Protein AF-A0A0U3AFG8-F1 (afdb_monomer_lite)

Secondary structure (DSSP, 8-state):
------------------------PPPEEEEE--EEEEETTEE-TT-EEEEESSSSEEEEE-TTSSSEEEEETTTTEEEEE-GGG-EE-TTSSEEEE-TT---EEEEE-EE-STT-EEEEETTEEEEEEEPPPPPEEE-HHHHHHH-HHHHHHHHH----HHHHHHHHH--S-EEEEEEE-TT-HHHHHHHHHHHHHHHHHT-TTEEEEEEE---

Sequence (215 aa):
MKIKLSALMFCIAFIASASANTYQLPAISWNDSTRDVYINNELDRSAQVMTADGPSRLALISPKLERALILDVSEHTVNAVSKDAFHIAADHNSASSDAGVAMVTVGKFTRVDGPVYFFALDGKPILIRAHPGITGEMTADKLWETVPVWRSVMEGYQPDASAVAAIKSNTAETKVTLLYGTWCPDSKNYVPRLIKALKLAGNDKIQLKLVGIDN

pLDDT: mean 89.89, std 15.8, range [38.5, 98.56]

Radius of gyration: 27.35 Å; chains: 1; bounding box: 119×25×56 Å

Structure (mmCIF, N/CA/C/O backbone):
data_AF-A0A0U3AFG8-F1
#
_entry.id   AF-A0A0U3AFG8-F1
#
loop_
_atom_site.group_PDB
_atom_site.id
_atom_site.type_symbol
_atom_site.label_atom_id
_atom_site.label_alt_id
_atom_site.label_co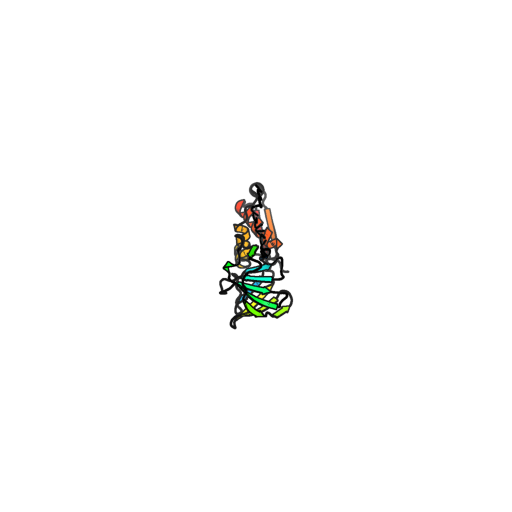mp_id
_atom_site.label_asym_id
_atom_site.label_entity_id
_atom_site.label_seq_id
_atom_site.pdbx_PDB_ins_code
_atom_site.Cartn_x
_atom_site.Cartn_y
_atom_site.Cartn_z
_atom_site.occupancy
_atom_site.B_iso_or_equiv
_atom_site.auth_seq_id
_atom_site.auth_comp_id
_atom_site.auth_asym_id
_atom_site.auth_atom_id
_atom_site.pdbx_PDB_model_num
ATOM 1 N N . MET A 1 1 ? 97.618 5.254 8.725 1.00 42.16 1 MET A N 1
ATOM 2 C CA . MET A 1 1 ? 97.093 6.631 8.875 1.00 42.16 1 MET A CA 1
ATOM 3 C C . MET A 1 1 ? 96.058 6.884 7.785 1.00 42.16 1 MET A C 1
ATOM 5 O O . MET A 1 1 ? 96.338 6.544 6.645 1.00 42.16 1 MET A O 1
ATOM 9 N N . LYS A 1 2 ? 94.930 7.508 8.162 1.00 38.50 2 LYS A N 1
ATOM 10 C CA . LYS A 1 2 ? 93.737 7.914 7.379 1.00 38.50 2 LYS A CA 1
ATOM 11 C C . LYS A 1 2 ? 92.556 6.927 7.350 1.00 38.50 2 LYS A C 1
ATOM 13 O O . LYS A 1 2 ? 92.425 6.073 6.486 1.00 38.50 2 LYS A O 1
ATOM 18 N N . ILE A 1 3 ? 91.687 7.155 8.334 1.00 39.66 3 ILE A N 1
ATOM 19 C CA . ILE A 1 3 ? 90.278 6.763 8.454 1.00 39.66 3 ILE A CA 1
ATOM 20 C C . ILE A 1 3 ? 89.462 7.465 7.356 1.00 39.66 3 ILE A C 1
ATOM 22 O O . ILE A 1 3 ? 89.655 8.665 7.154 1.00 39.66 3 ILE A O 1
ATOM 26 N N . LYS A 1 4 ? 88.499 6.772 6.731 1.00 41.75 4 LYS A N 1
ATOM 27 C CA . LYS A 1 4 ? 87.275 7.406 6.213 1.00 41.75 4 LYS A CA 1
ATOM 28 C C . LYS A 1 4 ? 86.051 6.528 6.476 1.00 41.75 4 LYS A C 1
ATOM 30 O O . LYS A 1 4 ? 85.882 5.461 5.901 1.00 41.75 4 LYS A O 1
ATOM 35 N N . LEU A 1 5 ? 85.235 7.043 7.388 1.00 45.56 5 LEU A N 1
ATOM 36 C CA . LEU A 1 5 ? 83.865 6.679 7.715 1.00 45.56 5 LEU A CA 1
ATOM 37 C C . LEU A 1 5 ? 82.957 7.173 6.573 1.00 45.56 5 LEU A C 1
ATOM 39 O O . LEU A 1 5 ? 83.107 8.319 6.145 1.00 45.56 5 LEU A O 1
ATOM 43 N N . SER A 1 6 ? 82.032 6.364 6.055 1.00 44.22 6 SER A N 1
ATOM 44 C CA . SER A 1 6 ? 81.018 6.840 5.097 1.00 44.22 6 SER A CA 1
ATOM 45 C C . SER A 1 6 ? 79.721 6.045 5.237 1.00 44.22 6 SER A C 1
ATOM 47 O O . SER A 1 6 ? 79.579 4.950 4.710 1.00 44.22 6 SER A O 1
ATOM 49 N N . ALA A 1 7 ? 78.843 6.639 6.045 1.00 41.09 7 ALA A N 1
ATOM 50 C CA . ALA A 1 7 ? 77.390 6.543 6.143 1.00 41.09 7 ALA A CA 1
ATOM 51 C C . ALA A 1 7 ? 76.650 5.447 5.350 1.00 41.09 7 ALA A C 1
ATOM 53 O O . ALA A 1 7 ? 76.527 5.489 4.128 1.00 41.09 7 ALA A O 1
ATOM 54 N N . LEU A 1 8 ? 76.026 4.550 6.115 1.00 40.59 8 LEU A N 1
ATOM 55 C CA . LEU A 1 8 ? 74.934 3.676 5.702 1.00 40.59 8 LEU A CA 1
ATOM 56 C C . LEU A 1 8 ? 73.664 4.527 5.501 1.00 40.59 8 LEU A C 1
ATOM 58 O O . LEU A 1 8 ? 73.123 5.078 6.459 1.00 40.59 8 LEU A O 1
ATOM 62 N N . MET A 1 9 ? 73.205 4.664 4.258 1.00 38.84 9 MET A N 1
ATOM 63 C CA . MET A 1 9 ? 71.988 5.399 3.906 1.00 38.84 9 MET A CA 1
ATOM 64 C C . MET A 1 9 ? 70.786 4.449 4.011 1.00 38.84 9 MET A C 1
ATOM 66 O O . MET A 1 9 ? 70.568 3.605 3.147 1.00 38.84 9 MET A O 1
ATOM 70 N N . PHE A 1 10 ? 70.032 4.546 5.107 1.00 41.25 10 PHE A N 1
ATOM 71 C CA . PHE A 1 10 ? 68.793 3.794 5.314 1.00 41.25 10 PHE A CA 1
ATOM 72 C C . PHE A 1 10 ? 67.656 4.508 4.562 1.00 41.25 10 PHE A C 1
ATOM 74 O O . PHE A 1 10 ? 67.147 5.533 5.013 1.00 41.25 10 PHE A O 1
ATOM 81 N N . CYS A 1 11 ? 67.271 4.001 3.390 1.00 39.25 11 CYS A N 1
ATOM 82 C CA . CYS A 1 11 ? 66.060 4.447 2.701 1.00 39.25 11 CYS A CA 1
ATOM 83 C C . CYS A 1 11 ? 64.831 3.896 3.434 1.00 39.25 11 CYS A C 1
ATOM 85 O O . CYS A 1 11 ? 64.453 2.742 3.254 1.00 39.25 11 CYS A O 1
ATOM 87 N N . ILE A 1 12 ? 64.199 4.727 4.264 1.00 49.12 12 ILE A N 1
ATOM 88 C CA . ILE A 1 12 ? 62.865 4.452 4.805 1.00 49.12 12 ILE A CA 1
ATOM 89 C C . ILE A 1 12 ? 61.858 4.737 3.686 1.00 49.12 12 ILE A C 1
ATOM 91 O O . ILE A 1 12 ? 61.592 5.892 3.355 1.00 49.12 12 ILE A O 1
ATOM 95 N N . ALA A 1 13 ? 61.317 3.682 3.080 1.00 47.62 13 ALA A N 1
ATOM 96 C CA . ALA A 1 13 ? 60.179 3.787 2.179 1.00 47.62 13 ALA A CA 1
ATOM 97 C C . ALA A 1 13 ? 58.923 4.114 3.003 1.00 47.62 13 ALA A C 1
ATOM 99 O O . ALA A 1 13 ? 58.379 3.256 3.696 1.00 47.62 13 ALA A O 1
ATOM 100 N N . PHE A 1 14 ? 58.467 5.365 2.942 1.00 44.19 14 PHE A N 1
ATOM 101 C CA . PHE A 1 14 ? 57.139 5.751 3.414 1.00 44.19 14 PHE A CA 1
ATOM 102 C C . PHE A 1 14 ? 56.098 5.155 2.456 1.00 44.19 14 PHE A C 1
ATOM 104 O O . PHE A 1 14 ? 55.843 5.698 1.383 1.00 44.19 14 PHE A O 1
ATOM 111 N N . ILE A 1 15 ? 55.503 4.020 2.826 1.00 56.00 15 ILE A N 1
ATOM 112 C CA . ILE A 1 15 ? 54.291 3.527 2.169 1.00 56.00 15 ILE A C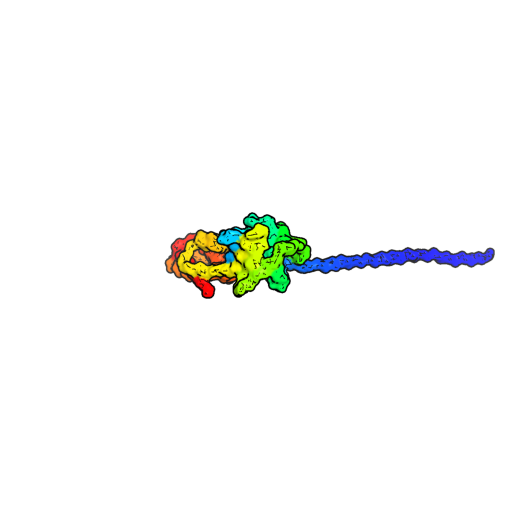A 1
ATOM 113 C C . ILE A 1 15 ? 53.148 4.408 2.672 1.00 56.00 15 ILE A C 1
ATOM 115 O O . ILE A 1 15 ? 52.629 4.208 3.768 1.00 56.00 15 ILE A O 1
ATOM 119 N N . ALA A 1 16 ? 52.778 5.420 1.889 1.00 48.28 16 ALA A N 1
ATOM 120 C CA . ALA A 1 16 ? 51.525 6.129 2.090 1.00 48.28 16 ALA A CA 1
ATOM 121 C C . ALA A 1 16 ? 50.383 5.160 1.751 1.00 48.28 16 ALA A C 1
ATOM 123 O O . ALA A 1 16 ? 50.044 4.959 0.586 1.00 48.28 16 ALA A O 1
ATOM 124 N N . SER A 1 17 ? 49.809 4.517 2.765 1.00 52.31 17 SER A N 1
ATOM 125 C CA . SER A 1 17 ? 48.542 3.807 2.635 1.00 52.31 17 SER A CA 1
ATOM 126 C C . SER A 1 17 ? 47.449 4.842 2.377 1.00 52.31 17 SER A C 1
ATOM 128 O O . SER A 1 17 ? 46.904 5.433 3.307 1.00 52.31 17 SER A O 1
ATOM 130 N N . ALA A 1 18 ? 47.169 5.110 1.101 1.00 52.31 18 ALA A N 1
ATOM 131 C CA . ALA A 1 18 ? 45.977 5.832 0.700 1.00 52.31 18 ALA A CA 1
ATOM 132 C C . ALA A 1 18 ? 44.774 4.950 1.046 1.00 52.31 18 ALA A C 1
ATOM 134 O O . ALA A 1 18 ? 44.473 3.986 0.343 1.00 52.31 18 ALA A O 1
ATOM 135 N N . SER A 1 19 ? 44.109 5.250 2.159 1.00 57.59 19 SER A N 1
ATOM 136 C CA . SER A 1 19 ? 42.789 4.707 2.448 1.00 57.59 19 SER A CA 1
ATOM 137 C C . SER A 1 19 ? 41.860 5.199 1.344 1.00 57.59 19 SER A C 1
ATOM 139 O O . SER A 1 19 ? 41.444 6.358 1.343 1.00 57.59 19 SER A O 1
ATOM 141 N N . ALA A 1 20 ? 41.579 4.349 0.359 1.00 49.50 20 ALA A N 1
ATOM 142 C CA . ALA A 1 20 ? 40.491 4.591 -0.567 1.00 49.50 20 ALA A CA 1
ATOM 143 C C . ALA A 1 20 ? 39.202 4.544 0.257 1.00 49.50 20 ALA A C 1
ATOM 145 O O . ALA A 1 20 ? 38.660 3.474 0.519 1.00 49.50 20 ALA A O 1
ATOM 146 N N . ASN A 1 21 ? 38.739 5.706 0.719 1.00 49.88 21 ASN A N 1
ATOM 147 C CA . ASN A 1 21 ? 37.369 5.853 1.176 1.00 49.88 21 ASN A CA 1
ATOM 148 C C . ASN A 1 21 ? 36.498 5.588 -0.049 1.00 49.88 21 ASN A C 1
ATOM 150 O O . ASN A 1 21 ? 36.305 6.465 -0.892 1.00 49.88 21 ASN A O 1
ATOM 154 N N . THR A 1 22 ? 36.027 4.353 -0.190 1.00 54.31 22 THR A N 1
ATOM 155 C CA . THR A 1 22 ? 34.948 4.034 -1.112 1.00 54.31 22 THR A CA 1
ATOM 156 C C . THR A 1 22 ? 33.765 4.888 -0.692 1.00 54.31 22 THR A C 1
ATOM 158 O O . THR A 1 22 ? 33.164 4.645 0.352 1.00 54.31 22 THR A O 1
ATOM 161 N N . TYR A 1 23 ? 33.474 5.929 -1.471 1.00 55.88 23 TYR A N 1
ATOM 162 C CA . TYR A 1 23 ? 32.226 6.671 -1.367 1.00 55.88 23 TYR A CA 1
ATOM 163 C C . TYR A 1 23 ? 31.094 5.686 -1.655 1.00 55.88 23 TYR A C 1
ATOM 165 O O . TYR A 1 23 ? 30.774 5.398 -2.807 1.00 55.88 23 TYR A O 1
ATOM 173 N N . GLN A 1 24 ? 30.543 5.103 -0.596 1.00 62.06 24 GLN A N 1
ATOM 174 C CA . GLN A 1 24 ? 29.391 4.231 -0.692 1.00 62.06 24 GLN A CA 1
ATOM 175 C C . GLN A 1 24 ? 28.184 5.135 -0.906 1.00 62.06 24 GLN A C 1
ATOM 177 O O . GLN A 1 24 ? 27.877 5.986 -0.069 1.00 62.06 24 GLN A O 1
ATOM 182 N N . LEU A 1 25 ? 27.558 5.017 -2.077 1.00 70.94 25 LEU A N 1
ATOM 183 C CA . LEU A 1 25 ? 26.342 5.766 -2.364 1.00 70.94 25 LEU A CA 1
ATOM 184 C C . LEU A 1 25 ? 25.293 5.424 -1.296 1.00 70.94 25 LEU A C 1
ATOM 186 O O . LEU A 1 25 ? 25.170 4.250 -0.933 1.00 70.94 25 LEU A O 1
ATOM 190 N N . PRO A 1 26 ? 24.562 6.424 -0.778 1.00 81.06 26 PRO A N 1
ATOM 191 C CA . PRO A 1 26 ? 23.567 6.186 0.255 1.00 81.06 26 PRO A CA 1
ATOM 192 C C . PRO A 1 26 ? 22.500 5.222 -0.267 1.00 81.06 26 PRO A C 1
ATOM 194 O O . PRO A 1 26 ? 22.131 5.287 -1.438 1.00 81.06 26 PRO A O 1
ATOM 197 N N . ALA A 1 27 ? 22.012 4.330 0.594 1.00 91.69 27 ALA A N 1
ATOM 198 C CA . ALA A 1 27 ? 20.908 3.440 0.253 1.00 91.69 27 ALA A CA 1
ATOM 199 C C . ALA A 1 27 ? 19.681 4.243 -0.209 1.00 91.69 27 ALA A C 1
ATOM 201 O O . ALA A 1 27 ? 19.435 5.357 0.259 1.00 91.69 27 ALA A O 1
ATOM 202 N N . ILE A 1 28 ? 18.904 3.664 -1.119 1.00 95.12 28 ILE A N 1
ATOM 203 C CA . ILE A 1 28 ? 17.629 4.231 -1.548 1.00 95.12 28 ILE A CA 1
ATOM 204 C C . ILE A 1 28 ? 16.573 3.809 -0.533 1.00 95.12 28 ILE A C 1
ATOM 206 O O . ILE A 1 28 ? 16.354 2.615 -0.326 1.00 95.12 28 ILE A O 1
ATOM 210 N N . SER A 1 29 ? 15.919 4.796 0.074 1.00 96.88 29 SER A N 1
ATOM 211 C CA . SER A 1 29 ? 14.718 4.600 0.882 1.00 96.88 29 SER A CA 1
ATOM 212 C C . SER A 1 29 ? 13.492 4.545 -0.016 1.00 96.88 29 SER A C 1
ATOM 214 O O . SER A 1 29 ? 13.313 5.399 -0.888 1.00 96.88 29 SER A O 1
ATOM 216 N N . TRP A 1 30 ? 12.645 3.552 0.223 1.00 97.38 30 TRP A N 1
ATOM 217 C CA . TRP A 1 30 ? 11.402 3.318 -0.493 1.00 97.38 30 TRP A CA 1
ATOM 218 C C . TRP A 1 30 ? 10.231 3.395 0.476 1.00 97.38 30 TRP A C 1
ATOM 220 O O . TRP A 1 30 ? 10.272 2.811 1.557 1.00 97.38 30 TRP A O 1
ATOM 230 N N . ASN A 1 31 ? 9.166 4.065 0.058 1.00 96.06 31 ASN A N 1
ATOM 231 C CA . ASN A 1 31 ? 7.930 4.196 0.814 1.00 96.06 31 ASN A CA 1
ATOM 232 C C . ASN A 1 31 ? 6.779 3.598 0.016 1.00 96.06 31 ASN A C 1
ATOM 234 O O . ASN A 1 31 ? 6.626 3.881 -1.175 1.00 96.06 31 ASN A O 1
ATOM 238 N N . ASP A 1 32 ? 5.966 2.770 0.664 1.00 95.06 32 ASP A N 1
ATOM 239 C CA . ASP A 1 32 ? 4.799 2.172 0.032 1.00 95.06 32 ASP A CA 1
ATOM 240 C C . ASP A 1 32 ? 3.847 3.262 -0.484 1.00 95.06 32 ASP A C 1
ATOM 242 O O . ASP A 1 32 ? 3.519 4.235 0.206 1.00 95.06 32 ASP A O 1
ATOM 246 N N . SER A 1 33 ? 3.393 3.080 -1.717 1.00 94.00 33 SER A N 1
ATOM 247 C CA . SER A 1 33 ? 2.477 3.972 -2.404 1.00 94.00 33 SER A CA 1
ATOM 248 C C . SER A 1 33 ? 1.268 3.164 -2.839 1.00 94.00 33 SER A C 1
ATOM 250 O O . SER A 1 33 ? 1.372 2.321 -3.730 1.00 94.00 33 SER A O 1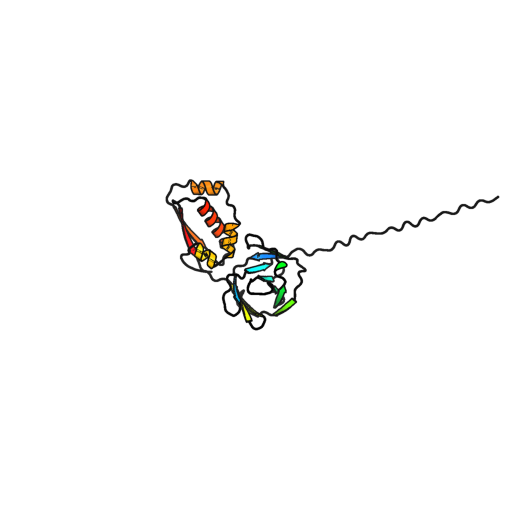
ATOM 252 N N . THR A 1 34 ? 0.102 3.431 -2.243 1.00 93.38 34 THR A N 1
ATOM 253 C CA . THR A 1 34 ? -1.125 2.719 -2.609 1.00 93.38 34 THR A CA 1
ATOM 254 C C . THR A 1 34 ? -1.448 2.965 -4.087 1.00 93.38 34 THR A C 1
ATOM 256 O O . THR A 1 34 ? -1.753 4.088 -4.520 1.00 93.38 34 THR A O 1
ATOM 259 N N . ARG A 1 35 ? -1.346 1.900 -4.882 1.00 95.19 35 ARG A N 1
ATOM 260 C CA . ARG A 1 35 ? -1.554 1.885 -6.330 1.00 95.19 35 ARG A CA 1
ATOM 261 C C . ARG A 1 35 ? -2.272 0.603 -6.714 1.00 95.19 35 ARG A C 1
ATOM 263 O O . ARG A 1 35 ? -2.014 -0.448 -6.137 1.00 95.19 35 ARG A O 1
ATOM 270 N N . ASP A 1 36 ? -3.121 0.695 -7.726 1.00 95.94 36 ASP A N 1
ATOM 271 C CA . ASP A 1 36 ? -3.633 -0.500 -8.383 1.00 95.94 36 ASP A CA 1
ATOM 272 C C . ASP A 1 36 ? -2.665 -0.895 -9.499 1.00 95.94 36 ASP A C 1
ATOM 274 O O . ASP A 1 36 ? -2.275 -0.064 -10.329 1.00 95.94 36 ASP A O 1
ATOM 278 N N . VAL A 1 37 ? -2.301 -2.174 -9.518 1.00 97.94 37 VAL A N 1
ATOM 279 C CA . VAL A 1 37 ? -1.431 -2.766 -10.532 1.00 97.94 37 VAL A CA 1
ATOM 280 C C . VAL A 1 37 ? -2.220 -3.818 -11.285 1.00 97.94 37 VAL A C 1
ATOM 282 O O . VAL A 1 37 ? -2.753 -4.746 -10.683 1.00 97.94 37 VAL A O 1
ATOM 285 N N . TYR A 1 38 ? -2.265 -3.694 -12.604 1.00 98.12 38 TYR A N 1
ATOM 286 C CA . TYR A 1 38 ? -2.833 -4.702 -13.483 1.00 98.12 38 TYR A CA 1
ATOM 287 C C . TYR A 1 38 ? -1.699 -5.360 -14.257 1.00 98.12 38 TYR A C 1
ATOM 289 O O . TYR A 1 38 ? -0.907 -4.670 -14.899 1.00 98.12 38 TYR A O 1
ATOM 297 N N . ILE A 1 39 ? -1.631 -6.687 -14.207 1.00 98.12 39 ILE A N 1
ATOM 298 C CA . ILE A 1 39 ? -0.695 -7.496 -14.989 1.00 98.12 39 ILE A CA 1
ATOM 299 C C . ILE A 1 39 ? -1.539 -8.345 -15.927 1.00 98.12 39 ILE A C 1
ATOM 301 O O . ILE A 1 39 ? -2.386 -9.111 -15.477 1.00 98.12 39 ILE A O 1
ATOM 305 N N . ASN A 1 40 ? -1.324 -8.192 -17.232 1.00 97.25 40 ASN A N 1
ATOM 306 C CA . ASN A 1 40 ? -2.133 -8.836 -18.261 1.00 97.25 40 ASN A CA 1
ATOM 307 C C . ASN A 1 40 ? -3.643 -8.565 -18.093 1.00 9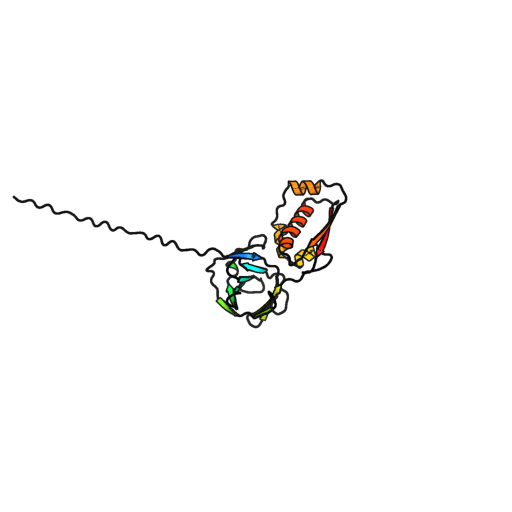7.25 40 ASN A C 1
ATOM 309 O O . ASN A 1 40 ? -4.462 -9.472 -18.194 1.00 97.25 40 ASN A O 1
ATOM 313 N N . ASN A 1 41 ? -3.994 -7.304 -17.814 1.00 96.31 41 ASN A N 1
ATOM 314 C CA . ASN A 1 41 ? -5.364 -6.821 -17.578 1.00 96.31 41 ASN A CA 1
ATOM 315 C C . ASN A 1 41 ? -6.064 -7.375 -16.322 1.00 96.31 41 ASN A C 1
ATOM 317 O O . ASN A 1 41 ? -7.231 -7.067 -16.093 1.00 96.31 41 ASN A O 1
ATOM 321 N N . GLU A 1 42 ? -5.360 -8.120 -15.471 1.00 97.62 42 GLU A N 1
ATOM 322 C CA . GLU A 1 42 ? -5.880 -8.591 -14.189 1.00 97.62 42 GLU A CA 1
ATOM 323 C C . GLU A 1 42 ? -5.299 -7.784 -13.034 1.00 97.62 42 GLU A C 1
ATOM 325 O O . GLU A 1 42 ? -4.083 -7.616 -12.930 1.00 97.62 42 GLU A O 1
ATOM 330 N N . LEU A 1 43 ? -6.169 -7.330 -12.133 1.00 97.12 43 LEU A N 1
ATOM 331 C CA . LEU A 1 43 ? -5.765 -6.637 -10.916 1.00 97.12 43 LEU A CA 1
ATOM 332 C C . LEU A 1 43 ? -4.974 -7.574 -9.996 1.00 97.12 43 LEU A C 1
ATOM 334 O O . LEU A 1 43 ? -5.456 -8.634 -9.594 1.00 97.12 43 LEU A O 1
ATOM 338 N N . ASP A 1 44 ? -3.765 -7.166 -9.633 1.00 97.38 44 ASP A N 1
ATOM 339 C CA . ASP A 1 44 ? -2.894 -7.892 -8.722 1.00 97.38 44 ASP A CA 1
ATOM 340 C C . ASP A 1 44 ? -2.868 -7.220 -7.346 1.00 97.38 44 ASP A C 1
ATOM 342 O O . ASP A 1 44 ? -2.111 -6.285 -7.101 1.00 97.38 44 ASP A O 1
ATOM 346 N N . ARG A 1 45 ? -3.687 -7.728 -6.418 1.00 94.25 45 ARG A N 1
ATOM 347 C CA . ARG A 1 45 ? -3.711 -7.263 -5.020 1.00 94.25 45 ARG A CA 1
ATOM 348 C C . ARG A 1 45 ? -2.452 -7.629 -4.231 1.00 94.25 45 ARG A C 1
ATOM 350 O O . ARG A 1 45 ? -2.251 -7.090 -3.150 1.00 94.25 45 ARG A O 1
ATOM 357 N N . SER A 1 46 ? -1.626 -8.539 -4.750 1.00 94.31 46 SER A N 1
ATOM 358 C CA . SER A 1 46 ? -0.349 -8.916 -4.133 1.00 94.31 46 SER A CA 1
ATOM 359 C C . SER A 1 46 ? 0.826 -8.071 -4.624 1.00 94.31 46 SER A C 1
ATOM 361 O O . SER A 1 46 ? 1.929 -8.192 -4.092 1.00 94.31 46 SER A O 1
ATOM 363 N N . ALA A 1 47 ? 0.605 -7.222 -5.630 1.00 96.62 47 ALA A N 1
ATOM 364 C CA . ALA A 1 47 ? 1.608 -6.286 -6.092 1.00 96.62 47 ALA A CA 1
ATOM 365 C C . ALA A 1 47 ? 1.766 -5.137 -5.095 1.00 96.62 47 ALA A C 1
ATOM 367 O O . ALA A 1 47 ? 0.794 -4.546 -4.629 1.00 96.62 47 ALA A O 1
ATOM 368 N N . GLN A 1 48 ? 3.016 -4.789 -4.835 1.00 95.81 48 GLN A N 1
ATOM 369 C CA . GLN A 1 48 ? 3.399 -3.647 -4.040 1.00 95.81 48 GLN A CA 1
ATOM 370 C C . GLN A 1 48 ? 4.108 -2.627 -4.924 1.00 95.81 48 GLN A C 1
ATOM 372 O O . GLN A 1 48 ? 5.021 -2.970 -5.681 1.00 95.81 48 GLN A O 1
ATOM 377 N N . VAL A 1 49 ? 3.683 -1.368 -4.818 1.00 97.50 49 VAL A N 1
ATOM 378 C CA . VAL A 1 49 ? 4.341 -0.244 -5.478 1.00 97.50 49 VAL A CA 1
ATOM 379 C C . VAL A 1 49 ? 4.957 0.646 -4.419 1.00 97.50 49 VAL A C 1
ATOM 381 O O . VAL A 1 49 ? 4.282 1.061 -3.483 1.00 97.50 49 VAL A O 1
ATOM 384 N N . MET A 1 50 ? 6.235 0.962 -4.577 1.00 97.06 50 MET A N 1
ATOM 385 C CA . MET A 1 50 ? 6.952 1.846 -3.668 1.00 97.06 50 MET A CA 1
ATOM 386 C C . MET A 1 50 ? 7.547 3.018 -4.432 1.00 97.06 50 MET A C 1
ATOM 388 O O . MET A 1 50 ? 7.992 2.863 -5.565 1.00 97.06 50 MET A O 1
ATOM 392 N N . THR A 1 51 ? 7.574 4.190 -3.815 1.00 96.75 51 THR A N 1
ATOM 393 C CA . THR A 1 51 ? 8.242 5.384 -4.339 1.00 96.75 51 THR A CA 1
ATOM 394 C C . THR A 1 51 ? 9.540 5.614 -3.591 1.00 96.75 51 THR A C 1
ATOM 396 O O . THR A 1 51 ? 9.555 5.520 -2.365 1.00 96.75 51 THR A O 1
ATOM 399 N N . ALA A 1 52 ? 10.611 5.930 -4.311 1.00 96.19 52 ALA A N 1
ATOM 400 C CA . ALA A 1 52 ? 11.861 6.340 -3.685 1.00 96.19 52 ALA A CA 1
ATOM 401 C C . ALA A 1 52 ? 11.788 7.794 -3.188 1.00 96.19 52 ALA A C 1
ATOM 403 O O . ALA A 1 52 ? 11.199 8.643 -3.862 1.00 96.19 52 ALA A O 1
ATOM 404 N N . ASP A 1 53 ? 12.449 8.093 -2.065 1.00 89.81 53 ASP A N 1
ATOM 405 C CA . ASP A 1 53 ? 12.637 9.478 -1.584 1.00 89.81 53 ASP A CA 1
ATOM 406 C C . ASP A 1 53 ? 13.535 10.292 -2.532 1.00 89.81 53 ASP A C 1
ATOM 408 O O . ASP A 1 53 ? 13.428 11.511 -2.655 1.00 89.81 53 ASP A O 1
ATOM 412 N N . GLY A 1 54 ? 14.407 9.583 -3.245 1.00 85.94 54 GLY A N 1
ATOM 413 C CA . GLY A 1 54 ? 15.228 10.070 -4.339 1.00 85.94 54 GLY A CA 1
ATOM 414 C C . GLY A 1 54 ? 16.123 8.937 -4.850 1.00 85.94 54 GLY A C 1
ATOM 415 O O . GLY A 1 54 ? 16.588 8.131 -4.042 1.00 85.94 54 GLY A O 1
ATOM 416 N N . PRO A 1 55 ? 16.396 8.840 -6.166 1.00 88.12 55 PRO A N 1
ATOM 417 C CA . PRO A 1 55 ? 15.856 9.637 -7.281 1.00 88.12 55 PRO A CA 1
ATOM 418 C C . PRO A 1 55 ? 14.382 9.307 -7.605 1.00 88.12 55 PRO A C 1
ATOM 420 O O . PRO A 1 55 ? 13.814 8.397 -7.013 1.00 88.12 55 PRO A O 1
ATOM 423 N N . SER A 1 56 ? 13.753 10.033 -8.546 1.00 93.00 56 SER A N 1
ATOM 424 C CA . SER A 1 56 ? 12.338 9.841 -8.923 1.00 93.00 56 SER A CA 1
ATOM 425 C C . SER A 1 56 ? 12.101 8.469 -9.567 1.00 93.00 56 SER A C 1
ATOM 427 O O . SER A 1 56 ? 12.231 8.282 -10.778 1.00 93.00 56 SER A O 1
ATOM 429 N N . ARG A 1 57 ? 11.792 7.482 -8.727 1.00 95.81 57 ARG A N 1
ATOM 430 C CA . ARG A 1 57 ? 11.632 6.080 -9.110 1.00 95.81 57 ARG A CA 1
ATOM 431 C C . ARG A 1 57 ? 10.420 5.463 -8.442 1.00 95.81 57 ARG A C 1
ATOM 433 O O . ARG A 1 57 ? 10.100 5.779 -7.295 1.00 95.81 57 ARG A O 1
ATOM 440 N N . LEU A 1 58 ? 9.797 4.529 -9.155 1.00 97.19 58 LEU A N 1
ATOM 441 C CA . LEU A 1 58 ? 8.824 3.601 -8.591 1.00 97.19 58 LEU A CA 1
ATOM 442 C C . LEU A 1 58 ? 9.373 2.183 -8.674 1.00 97.19 58 LEU A C 1
ATOM 444 O O . LEU A 1 58 ? 9.797 1.760 -9.745 1.00 97.19 58 LEU A O 1
ATOM 448 N N . ALA A 1 59 ? 9.320 1.439 -7.578 1.00 98.12 59 ALA A N 1
ATOM 449 C CA . ALA A 1 59 ? 9.520 -0.000 -7.583 1.00 98.12 59 ALA A CA 1
ATOM 450 C C . ALA A 1 59 ? 8.158 -0.698 -7.662 1.00 98.12 59 ALA A C 1
ATOM 452 O O . ALA A 1 59 ? 7.252 -0.363 -6.906 1.00 98.12 59 ALA A O 1
ATOM 453 N N . LEU A 1 60 ? 8.019 -1.670 -8.559 1.00 98.44 60 LEU A N 1
ATOM 454 C CA . LEU A 1 60 ? 6.920 -2.624 -8.618 1.00 98.44 60 LEU A CA 1
ATOM 455 C C . LEU A 1 60 ? 7.461 -4.002 -8.229 1.00 98.44 60 LEU A C 1
ATOM 457 O O . LEU A 1 60 ? 8.297 -4.581 -8.927 1.00 98.44 60 LEU A O 1
ATOM 461 N N . ILE A 1 61 ? 6.952 -4.534 -7.125 1.00 97.75 61 ILE A N 1
ATOM 462 C CA . ILE A 1 61 ? 7.305 -5.844 -6.588 1.00 97.75 61 ILE A CA 1
ATOM 463 C C . ILE A 1 61 ? 6.031 -6.682 -6.585 1.00 97.75 61 ILE A C 1
ATOM 465 O O . ILE A 1 61 ? 5.060 -6.336 -5.926 1.00 97.75 61 ILE A O 1
ATOM 469 N N . SER A 1 62 ? 6.007 -7.781 -7.336 1.00 97.06 62 SER A N 1
ATOM 470 C CA . SER A 1 62 ? 4.858 -8.692 -7.369 1.00 97.06 62 SER A CA 1
ATOM 471 C C . SER A 1 62 ? 5.328 -10.148 -7.371 1.00 97.06 62 SER A C 1
ATOM 473 O O . SER A 1 62 ? 6.297 -10.476 -8.065 1.00 97.06 62 SER A O 1
ATOM 475 N N . PRO A 1 63 ? 4.651 -11.056 -6.645 1.00 96.06 63 PRO A N 1
ATOM 476 C CA . PRO A 1 63 ? 4.838 -12.499 -6.785 1.00 96.06 63 PRO A CA 1
ATOM 477 C C . PRO A 1 63 ? 4.606 -13.015 -8.214 1.00 96.06 63 PRO A C 1
ATOM 479 O O . PRO A 1 63 ? 5.235 -13.995 -8.600 1.00 96.06 63 PRO A O 1
ATOM 482 N N . LYS A 1 64 ? 3.754 -12.351 -9.011 1.00 96.75 64 LYS A N 1
ATOM 483 C CA . LYS A 1 64 ? 3.434 -12.733 -10.400 1.00 96.75 64 LYS A CA 1
ATOM 484 C C . LYS A 1 64 ? 4.522 -12.363 -11.417 1.00 96.75 64 LYS A C 1
ATOM 486 O O . LYS A 1 64 ? 4.444 -12.787 -12.568 1.00 96.75 64 LYS A O 1
ATOM 491 N N . LEU A 1 65 ? 5.508 -11.560 -11.022 1.00 97.12 65 LEU A N 1
ATOM 492 C CA . LEU A 1 65 ? 6.656 -11.185 -11.851 1.00 97.12 65 LEU A CA 1
ATOM 493 C C . LEU A 1 65 ? 7.885 -11.974 -11.408 1.00 97.12 65 LEU A C 1
ATOM 495 O O . LEU A 1 65 ? 8.068 -12.185 -10.217 1.00 97.12 65 LEU A O 1
ATOM 499 N N . GLU A 1 66 ? 8.761 -12.384 -12.322 1.00 96.62 66 GLU A N 1
ATOM 500 C CA . GLU A 1 66 ? 10.009 -13.064 -11.940 1.00 96.62 66 GLU A CA 1
ATOM 501 C C . GLU A 1 66 ? 10.960 -12.110 -11.199 1.00 96.62 66 GLU A C 1
ATOM 503 O O . GLU A 1 66 ? 11.526 -12.442 -10.158 1.00 96.62 66 GLU A O 1
ATOM 508 N N . ARG A 1 67 ? 11.067 -10.878 -11.699 1.00 98.00 67 ARG A N 1
ATOM 509 C CA . ARG A 1 67 ? 11.923 -9.813 -11.173 1.00 98.00 67 ARG A CA 1
ATOM 510 C C . ARG A 1 67 ? 11.088 -8.641 -10.670 1.00 98.00 67 ARG A C 1
ATOM 512 O O . ARG A 1 67 ? 9.972 -8.423 -11.137 1.00 98.00 67 ARG A O 1
ATOM 519 N N . ALA A 1 68 ? 11.637 -7.876 -9.729 1.00 98.38 68 ALA A N 1
ATOM 520 C CA . ALA A 1 68 ? 11.095 -6.558 -9.423 1.00 98.38 68 ALA A CA 1
ATOM 521 C C . ALA A 1 68 ? 11.378 -5.614 -10.597 1.00 98.38 68 ALA A C 1
ATOM 523 O O . ALA A 1 68 ? 12.357 -5.794 -11.328 1.00 98.38 68 ALA A O 1
ATOM 524 N N . LEU A 1 69 ? 10.535 -4.602 -10.771 1.00 98.56 69 LEU A N 1
ATOM 525 C CA . LEU A 1 69 ? 10.710 -3.585 -11.800 1.00 98.56 69 LEU A CA 1
ATOM 526 C C . LEU A 1 69 ? 10.930 -2.228 -11.144 1.00 98.56 69 LEU A C 1
ATOM 528 O O . LEU A 1 69 ? 10.189 -1.856 -10.244 1.00 98.56 69 LEU A O 1
ATOM 532 N N . ILE A 1 70 ? 11.912 -1.475 -11.617 1.00 98.31 70 ILE A N 1
ATOM 533 C CA . ILE A 1 70 ? 12.120 -0.073 -11.274 1.00 98.31 70 ILE A CA 1
ATOM 534 C C . ILE A 1 70 ? 11.767 0.762 -12.498 1.00 98.31 70 ILE A C 1
ATOM 536 O O . ILE A 1 70 ? 12.427 0.677 -13.536 1.00 98.31 70 ILE A O 1
ATOM 540 N N . LEU A 1 71 ? 10.728 1.578 -12.369 1.00 97.88 71 LEU A N 1
ATOM 541 C CA . LEU A 1 71 ? 10.410 2.629 -13.320 1.00 97.88 71 LEU A CA 1
ATOM 542 C C . LEU A 1 71 ? 11.252 3.845 -12.946 1.00 97.88 71 LEU A C 1
ATOM 544 O O . LEU A 1 71 ? 11.044 4.433 -11.882 1.00 97.88 71 LEU A O 1
ATOM 548 N N . ASP A 1 72 ? 12.195 4.209 -13.810 1.00 96.56 72 ASP A N 1
ATOM 549 C CA . ASP A 1 72 ? 12.910 5.476 -13.684 1.00 96.56 72 ASP A CA 1
ATOM 550 C C . ASP A 1 72 ? 12.075 6.564 -14.356 1.00 96.56 72 ASP A C 1
ATOM 552 O O . ASP A 1 72 ? 11.910 6.574 -15.580 1.00 96.56 72 ASP A O 1
ATOM 556 N N . VAL A 1 73 ? 11.462 7.420 -13.534 1.00 94.00 73 VAL A N 1
ATOM 557 C CA . VAL A 1 73 ? 10.444 8.365 -13.999 1.00 94.00 73 VAL A CA 1
ATOM 558 C C . VAL A 1 73 ? 11.066 9.455 -14.859 1.00 94.00 73 VAL A C 1
ATOM 560 O O . VAL A 1 73 ? 10.434 9.886 -15.816 1.00 94.00 73 VAL A O 1
ATOM 563 N N . SER A 1 74 ? 12.298 9.862 -14.552 1.00 91.88 74 SER A N 1
ATOM 564 C CA . SER A 1 74 ? 13.025 10.871 -15.323 1.00 91.88 74 SER A CA 1
ATOM 565 C C . SER A 1 74 ? 13.480 10.323 -16.673 1.00 91.88 74 SER A C 1
ATOM 567 O O . SER A 1 74 ? 13.314 10.984 -17.693 1.00 91.88 74 SER A O 1
ATOM 569 N N . GLU A 1 75 ? 13.991 9.089 -16.696 1.00 94.81 75 GLU A N 1
ATOM 570 C CA . GLU A 1 75 ? 14.539 8.478 -17.916 1.00 94.81 75 GLU A CA 1
ATOM 571 C C . GLU A 1 75 ? 13.485 7.753 -18.774 1.00 94.81 75 GLU A C 1
ATOM 573 O O . GLU A 1 75 ? 13.782 7.277 -19.871 1.00 94.81 75 GLU A O 1
ATOM 578 N N . HIS A 1 76 ? 12.244 7.638 -18.290 1.00 96.00 76 HIS A N 1
ATOM 579 C CA . HIS A 1 76 ? 11.148 6.916 -18.951 1.00 96.00 76 HIS A CA 1
ATOM 580 C C . HIS A 1 76 ? 11.487 5.443 -19.257 1.00 96.00 76 HIS A C 1
ATOM 582 O O . HIS A 1 76 ? 11.041 4.867 -20.257 1.00 96.00 76 HIS A O 1
ATOM 588 N N . THR A 1 77 ? 12.284 4.813 -18.391 1.00 97.75 77 THR A N 1
ATOM 589 C CA . THR A 1 77 ? 12.725 3.421 -18.550 1.00 97.75 77 THR A CA 1
ATOM 590 C C . THR A 1 77 ? 12.067 2.496 -17.538 1.00 97.75 77 THR A C 1
ATOM 592 O O . THR A 1 77 ? 11.698 2.896 -16.435 1.00 97.75 77 THR A O 1
ATOM 595 N N . VAL A 1 78 ? 11.939 1.230 -17.925 1.00 98.50 78 VAL A N 1
ATOM 596 C CA . VAL A 1 78 ? 11.580 0.122 -17.039 1.00 98.50 78 VAL A CA 1
ATOM 597 C C . VAL A 1 78 ? 12.808 -0.762 -16.901 1.00 98.50 78 VAL A C 1
ATOM 599 O O . VAL A 1 78 ? 13.357 -1.235 -17.899 1.00 98.50 78 VAL A O 1
ATOM 602 N N . ASN A 1 79 ? 13.233 -0.995 -15.667 1.00 98.44 79 ASN A N 1
ATOM 603 C CA . ASN A 1 79 ? 14.450 -1.726 -15.357 1.00 98.44 79 ASN A CA 1
ATOM 604 C C . ASN A 1 79 ? 14.135 -2.935 -14.478 1.00 98.44 79 ASN A C 1
ATOM 606 O O . ASN A 1 79 ? 13.502 -2.795 -13.440 1.00 98.44 79 ASN A O 1
ATOM 610 N N . ALA A 1 80 ? 14.581 -4.124 -14.869 1.00 98.38 80 ALA A N 1
ATOM 611 C CA . ALA A 1 80 ? 14.423 -5.333 -14.077 1.00 98.38 80 ALA A CA 1
ATOM 612 C C . ALA A 1 80 ? 15.541 -5.461 -13.034 1.00 98.38 80 ALA A C 1
ATOM 614 O O . ALA A 1 80 ? 16.723 -5.279 -13.337 1.00 98.38 80 ALA A O 1
ATOM 615 N N . VAL A 1 81 ? 15.163 -5.833 -11.810 1.00 97.94 81 VAL A N 1
ATOM 616 C CA . VAL A 1 81 ? 16.023 -5.915 -10.617 1.00 97.94 81 VAL A CA 1
ATOM 617 C C . VAL A 1 81 ? 15.727 -7.212 -9.863 1.00 97.94 81 VAL A C 1
ATOM 619 O O . VAL A 1 81 ? 14.619 -7.738 -9.953 1.00 97.94 81 VAL A O 1
ATOM 622 N N . SER A 1 82 ? 16.720 -7.797 -9.186 1.00 97.69 82 SER A N 1
ATOM 623 C CA . SER A 1 82 ? 16.433 -8.933 -8.294 1.00 97.69 82 SER A CA 1
ATOM 624 C C . SER A 1 82 ? 15.469 -8.487 -7.192 1.00 97.69 82 SER A C 1
ATOM 626 O O . SER A 1 82 ? 15.612 -7.382 -6.671 1.00 97.69 82 SER A O 1
ATOM 628 N N . LYS A 1 83 ? 14.498 -9.328 -6.818 1.00 96.94 83 LYS A N 1
ATOM 629 C CA . LYS A 1 83 ? 13.602 -9.014 -5.691 1.00 96.94 83 LYS A CA 1
ATOM 630 C C . LYS A 1 83 ? 14.362 -8.949 -4.367 1.00 96.94 83 LYS A C 1
ATOM 632 O O . LYS A 1 83 ? 14.046 -8.107 -3.537 1.00 96.94 83 LYS A O 1
ATOM 637 N N . ASP A 1 84 ? 15.413 -9.754 -4.228 1.00 96.38 84 ASP A N 1
ATOM 638 C CA . ASP A 1 84 ? 16.251 -9.814 -3.023 1.00 96.38 84 ASP A CA 1
ATOM 639 C C . ASP A 1 84 ? 17.082 -8.542 -2.803 1.00 96.38 84 ASP A C 1
ATOM 641 O O . ASP A 1 84 ? 17.684 -8.370 -1.749 1.00 96.38 84 ASP A O 1
ATOM 645 N N . ALA A 1 85 ? 17.110 -7.631 -3.782 1.00 96.19 85 ALA A N 1
ATOM 646 C CA . ALA A 1 85 ? 17.733 -6.325 -3.615 1.00 96.19 85 ALA A CA 1
ATOM 647 C C . ALA A 1 85 ? 16.932 -5.378 -2.704 1.00 96.19 85 ALA A C 1
ATOM 649 O O . ALA A 1 85 ? 17.433 -4.310 -2.357 1.00 96.19 85 ALA A O 1
ATOM 650 N N . PHE A 1 86 ? 15.690 -5.733 -2.359 1.00 97.06 86 PHE A N 1
ATOM 651 C CA . PHE A 1 86 ? 14.828 -4.940 -1.492 1.00 97.06 86 PHE A CA 1
ATOM 652 C C . PHE A 1 86 ? 14.776 -5.540 -0.087 1.00 97.06 86 PHE A C 1
ATOM 654 O O . PHE A 1 86 ? 14.319 -6.664 0.116 1.00 97.06 86 PHE A O 1
ATOM 661 N N . HIS A 1 87 ? 15.162 -4.746 0.905 1.00 96.50 87 HIS A N 1
ATOM 662 C CA . HIS A 1 87 ? 14.956 -5.045 2.316 1.00 96.50 87 HIS A CA 1
ATOM 663 C C . HIS A 1 87 ? 13.631 -4.427 2.763 1.00 96.50 87 HIS A C 1
ATOM 665 O O . HIS A 1 87 ? 13.584 -3.273 3.185 1.00 96.50 87 HIS A O 1
ATOM 671 N N . ILE A 1 88 ? 12.539 -5.177 2.608 1.00 95.38 88 ILE A N 1
ATOM 672 C CA . ILE A 1 88 ? 11.188 -4.722 2.960 1.00 95.38 88 ILE A CA 1
ATOM 673 C C . ILE A 1 88 ? 10.990 -4.819 4.477 1.00 95.38 88 ILE A C 1
ATOM 675 O O . ILE A 1 88 ? 11.257 -5.859 5.080 1.00 95.38 88 ILE A O 1
ATOM 679 N N . ALA A 1 89 ? 10.523 -3.735 5.097 1.00 94.88 89 ALA A N 1
ATOM 680 C CA . ALA A 1 89 ? 10.204 -3.708 6.518 1.00 94.88 89 ALA A CA 1
ATOM 681 C C . ALA A 1 89 ? 9.000 -4.610 6.840 1.00 94.88 89 ALA A C 1
ATOM 683 O O . ALA A 1 89 ? 8.131 -4.842 6.002 1.00 94.88 89 ALA A O 1
ATOM 684 N N . ALA A 1 90 ? 8.912 -5.089 8.084 1.00 91.19 90 ALA A N 1
ATOM 685 C CA . ALA A 1 90 ? 7.859 -6.018 8.510 1.00 91.19 90 ALA A CA 1
ATOM 686 C C . ALA A 1 90 ? 6.433 -5.444 8.392 1.00 91.19 90 ALA A C 1
ATOM 688 O O . ALA A 1 90 ? 5.477 -6.193 8.215 1.00 91.19 90 ALA A O 1
ATOM 689 N N . ASP A 1 91 ? 6.279 -4.121 8.474 1.00 89.50 91 ASP A N 1
ATOM 690 C CA . ASP A 1 91 ? 4.994 -3.442 8.280 1.00 89.50 91 ASP A CA 1
ATOM 691 C C . ASP A 1 91 ? 4.625 -3.262 6.798 1.00 89.50 91 ASP A C 1
ATOM 693 O O . ASP A 1 91 ? 3.542 -2.763 6.495 1.00 89.50 91 ASP A O 1
ATOM 697 N N . HIS A 1 92 ? 5.519 -3.664 5.887 1.00 92.06 92 HIS A N 1
ATOM 698 C CA . HIS A 1 92 ? 5.440 -3.455 4.445 1.00 92.06 92 HIS A CA 1
ATOM 699 C C . HIS A 1 92 ? 5.275 -1.986 4.035 1.00 92.06 92 HIS A C 1
ATOM 701 O O . HIS A 1 92 ? 4.972 -1.710 2.882 1.00 92.06 92 HIS A O 1
ATOM 707 N N . ASN A 1 93 ? 5.471 -1.020 4.931 1.00 92.38 93 ASN A N 1
ATOM 708 C CA . ASN A 1 93 ? 5.242 0.389 4.626 1.00 92.38 93 ASN A CA 1
ATOM 709 C C . ASN A 1 93 ? 6.499 1.075 4.077 1.00 92.38 93 ASN A C 1
ATOM 711 O O . ASN A 1 93 ? 6.411 2.126 3.444 1.00 92.38 93 ASN A O 1
ATOM 715 N N . SER A 1 94 ? 7.662 0.471 4.313 1.00 94.81 94 SER A N 1
ATOM 716 C CA . SER A 1 94 ? 8.957 0.959 3.853 1.00 94.81 94 SER A CA 1
ATOM 717 C C . SER A 1 94 ? 9.848 -0.183 3.374 1.00 94.81 94 SER A C 1
ATOM 719 O O . SER A 1 94 ? 9.651 -1.348 3.729 1.00 94.81 94 SER A O 1
ATOM 721 N N . ALA A 1 95 ? 10.839 0.156 2.560 1.00 96.50 95 ALA A N 1
ATOM 722 C CA . ALA A 1 95 ? 11.931 -0.735 2.206 1.00 96.50 95 ALA A CA 1
ATOM 723 C C . ALA A 1 95 ? 13.215 0.060 1.955 1.00 96.50 95 ALA A C 1
ATOM 725 O O . ALA A 1 95 ? 13.190 1.283 1.810 1.00 96.50 95 ALA A O 1
ATOM 726 N N . SER A 1 96 ? 14.340 -0.640 1.851 1.00 97.06 96 SER A N 1
ATOM 727 C CA . SER A 1 96 ? 15.594 -0.068 1.362 1.00 97.06 96 SER A CA 1
ATOM 728 C C . SER A 1 96 ? 16.223 -0.933 0.273 1.00 97.06 96 SER A C 1
ATOM 730 O O . SER A 1 96 ? 15.957 -2.132 0.186 1.00 97.06 96 SER A O 1
ATOM 732 N N . SER A 1 97 ? 17.049 -0.325 -0.574 1.00 96.06 97 SER A N 1
ATOM 733 C CA . SER A 1 97 ? 17.923 -1.037 -1.513 1.00 96.06 97 SER A CA 1
ATOM 734 C C . SER A 1 97 ? 19.251 -0.302 -1.671 1.00 96.06 97 SER A C 1
ATOM 736 O O . SER A 1 97 ? 19.325 0.909 -1.455 1.00 96.06 97 SER A O 1
ATOM 738 N N . ASP A 1 98 ? 20.289 -0.990 -2.137 1.00 93.19 98 ASP A N 1
ATOM 739 C CA . ASP A 1 98 ? 21.540 -0.327 -2.512 1.00 93.19 98 ASP A CA 1
ATOM 740 C C . ASP A 1 98 ? 21.317 0.658 -3.671 1.00 93.19 98 ASP A C 1
ATOM 742 O O . ASP A 1 98 ? 20.622 0.351 -4.643 1.00 93.19 98 ASP A O 1
ATOM 746 N N . ALA A 1 99 ? 21.943 1.839 -3.621 1.00 88.00 99 ALA A N 1
ATOM 747 C CA . ALA A 1 99 ? 21.861 2.804 -4.726 1.00 88.00 99 ALA A CA 1
ATOM 748 C C . ALA A 1 99 ? 22.517 2.304 -6.020 1.00 88.00 99 ALA A C 1
ATOM 750 O O . ALA A 1 99 ? 22.104 2.691 -7.113 1.00 88.00 99 ALA A O 1
ATOM 751 N N . GLY A 1 100 ? 23.522 1.434 -5.892 1.00 86.50 100 GLY A N 1
ATOM 752 C CA . GLY A 1 100 ? 24.222 0.792 -7.002 1.00 86.50 100 GLY A CA 1
ATOM 753 C C . GLY A 1 100 ? 23.634 -0.557 -7.411 1.00 86.50 100 GLY A C 1
ATOM 754 O O . GLY A 1 100 ? 24.351 -1.347 -8.023 1.00 86.50 100 GLY A O 1
ATOM 755 N N . VAL A 1 101 ? 22.381 -0.858 -7.042 1.00 91.25 101 VAL A N 1
ATOM 756 C CA . VAL A 1 101 ? 21.751 -2.136 -7.390 1.00 91.25 101 VAL A CA 1
ATOM 757 C C . VAL A 1 101 ? 21.868 -2.404 -8.894 1.00 91.25 101 VAL A C 1
ATOM 759 O O . VAL A 1 101 ? 21.636 -1.521 -9.720 1.00 91.25 101 VAL A O 1
ATOM 762 N N . ALA A 1 102 ? 22.248 -3.629 -9.260 1.00 93.25 102 ALA A N 1
ATOM 763 C CA . ALA A 1 102 ? 22.367 -4.018 -10.657 1.00 93.25 102 ALA A CA 1
ATOM 764 C C . ALA A 1 102 ? 20.981 -4.070 -11.319 1.00 93.25 102 ALA A C 1
ATOM 766 O O . ALA A 1 102 ? 20.078 -4.788 -10.876 1.00 93.25 1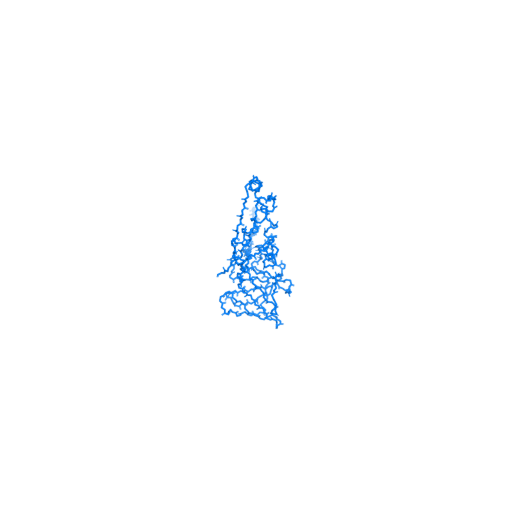02 ALA A O 1
ATOM 767 N N . MET A 1 103 ? 20.833 -3.327 -12.412 1.00 95.50 103 MET A N 1
ATOM 768 C CA . MET A 1 103 ? 19.583 -3.174 -13.147 1.00 95.50 103 MET A CA 1
ATOM 769 C C . MET A 1 103 ? 19.797 -3.498 -14.622 1.00 95.50 103 MET A C 1
ATOM 771 O O . MET A 1 103 ? 20.845 -3.189 -15.185 1.00 95.50 103 MET A O 1
ATOM 775 N N . VAL A 1 104 ? 18.793 -4.101 -15.257 1.00 97.62 104 VAL A N 1
ATOM 776 C CA . VAL A 1 104 ? 18.778 -4.329 -16.709 1.00 97.62 104 VAL A CA 1
ATOM 777 C C . VAL A 1 104 ? 17.578 -3.602 -17.289 1.00 97.62 104 VAL A C 1
ATOM 779 O O . VAL A 1 104 ? 16.450 -3.889 -16.895 1.00 97.62 104 VAL A O 1
ATOM 782 N N . THR A 1 105 ? 17.789 -2.672 -18.217 1.00 98.19 105 THR A N 1
ATOM 783 C CA . THR A 1 105 ? 16.677 -2.010 -18.906 1.00 98.19 105 THR A CA 1
ATOM 784 C C . THR A 1 105 ? 15.938 -3.021 -19.777 1.00 98.19 105 THR A C 1
ATOM 786 O O . THR A 1 105 ? 16.517 -3.607 -20.688 1.00 98.19 105 THR A O 1
ATOM 789 N N . VAL A 1 106 ? 14.654 -3.222 -19.488 1.00 98.12 106 VAL A N 1
ATOM 790 C CA . VAL A 1 106 ? 13.774 -4.181 -20.180 1.00 98.12 106 VAL A CA 1
ATOM 791 C C . VAL A 1 106 ? 12.731 -3.497 -21.057 1.00 98.12 106 VAL A C 1
ATOM 793 O O . VAL A 1 106 ? 12.040 -4.156 -21.826 1.00 98.12 106 VAL A O 1
ATOM 796 N N . GLY A 1 107 ? 12.617 -2.172 -20.976 1.00 97.25 107 GLY A N 1
ATOM 797 C CA . GLY A 1 107 ? 11.717 -1.425 -21.838 1.00 97.25 107 GLY A CA 1
ATOM 798 C C . GLY A 1 107 ? 11.600 0.041 -21.464 1.00 97.25 107 GLY A C 1
ATOM 799 O O . GLY A 1 107 ? 12.378 0.587 -20.679 1.00 97.25 107 GLY A O 1
ATOM 800 N N . LYS A 1 108 ? 10.584 0.672 -22.042 1.00 97.75 108 LYS A N 1
ATOM 801 C CA . LYS A 1 108 ? 10.140 2.028 -21.724 1.00 97.75 108 LYS A CA 1
ATOM 802 C C . LYS A 1 108 ? 8.675 1.980 -21.330 1.00 97.75 108 LYS A C 1
ATOM 804 O O . LYS A 1 108 ? 7.961 1.059 -21.728 1.00 97.75 108 LYS A O 1
ATOM 809 N N . PHE A 1 109 ? 8.232 2.979 -20.582 1.00 97.38 109 PHE A N 1
ATOM 810 C CA . PHE A 1 109 ? 6.818 3.152 -20.280 1.00 97.38 109 PHE A CA 1
ATOM 811 C C . PHE A 1 109 ? 6.272 4.417 -20.933 1.00 97.38 109 PHE A C 1
ATOM 813 O O . PHE A 1 109 ? 6.988 5.385 -21.193 1.00 97.38 109 PHE A O 1
ATOM 820 N N . THR A 1 110 ? 4.968 4.409 -21.172 1.00 96.00 110 THR A N 1
ATOM 821 C CA . THR A 1 110 ? 4.193 5.591 -21.521 1.00 96.00 110 THR A CA 1
ATOM 822 C C . THR A 1 110 ? 3.471 6.082 -20.280 1.00 96.00 110 THR A C 1
ATOM 824 O O . THR A 1 110 ? 2.872 5.301 -19.536 1.00 96.00 110 THR A O 1
ATOM 827 N N . ARG A 1 111 ? 3.517 7.395 -20.069 1.00 92.75 111 ARG A N 1
ATOM 828 C CA . ARG A 1 111 ? 2.682 8.078 -19.088 1.00 92.75 111 ARG A CA 1
ATOM 829 C C . ARG A 1 111 ? 1.476 8.647 -19.824 1.00 92.75 111 ARG A C 1
ATOM 831 O O . ARG A 1 111 ? 1.658 9.454 -20.729 1.00 92.75 111 ARG A O 1
ATOM 838 N N . VAL A 1 112 ? 0.280 8.160 -19.500 1.00 80.06 112 VAL A N 1
ATOM 839 C CA . VAL A 1 112 ? -0.944 8.495 -20.252 1.00 80.06 112 VAL A CA 1
ATOM 840 C C . VAL A 1 112 ? -1.548 9.803 -19.735 1.00 80.06 112 VAL A C 1
ATOM 842 O O . VAL A 1 112 ? -1.665 10.758 -20.492 1.00 80.06 112 VAL A O 1
ATOM 845 N N . ASP A 1 113 ? -1.871 9.851 -18.441 1.00 75.88 113 ASP A N 1
ATOM 846 C CA . ASP A 1 113 ? -2.334 11.036 -17.708 1.00 75.88 113 ASP A CA 1
ATOM 847 C C . ASP A 1 113 ? -2.133 10.802 -16.196 1.00 75.88 113 ASP A C 1
ATOM 849 O O . ASP A 1 113 ? -2.149 9.656 -15.733 1.00 75.88 113 ASP A O 1
ATOM 853 N N . GLY A 1 114 ? -1.898 11.853 -15.409 1.00 75.75 114 GLY A N 1
ATOM 854 C CA . GLY A 1 114 ? -1.662 11.736 -13.966 1.00 75.75 114 GLY A CA 1
ATOM 855 C C . GLY A 1 114 ? -0.522 10.757 -13.609 1.00 75.75 114 GLY A C 1
ATOM 856 O O . GLY A 1 114 ? 0.489 10.690 -14.317 1.00 75.75 114 GLY A O 1
ATOM 857 N N . PRO A 1 115 ? -0.608 10.011 -12.492 1.00 86.12 115 PRO A N 1
ATOM 858 C CA . PRO A 1 115 ? 0.358 8.973 -12.124 1.00 86.12 115 PRO A CA 1
ATOM 859 C C . PRO A 1 115 ? -0.004 7.600 -12.733 1.00 86.12 115 PRO A C 1
ATOM 861 O O . PRO A 1 115 ? 0.006 6.593 -12.021 1.00 86.12 115 PRO A O 1
ATOM 864 N N . VAL A 1 116 ? -0.373 7.555 -14.022 1.00 94.94 116 VAL A N 1
ATOM 865 C CA . VAL A 1 116 ? -0.658 6.308 -14.753 1.00 94.94 116 VAL A CA 1
ATOM 866 C C . VAL A 1 116 ? 0.529 5.920 -15.630 1.00 94.94 116 VAL A C 1
ATOM 868 O O . VAL A 1 116 ? 0.906 6.663 -16.537 1.00 94.94 116 VAL A O 1
ATOM 871 N N . TYR A 1 117 ? 1.081 4.734 -15.381 1.00 96.88 117 TYR A N 1
ATOM 872 C CA . TYR A 1 117 ? 2.219 4.168 -16.102 1.00 96.88 117 TYR A CA 1
ATOM 873 C C . TYR A 1 117 ? 1.782 2.911 -16.846 1.00 96.88 117 TYR A C 1
ATOM 875 O O . TYR A 1 117 ? 1.216 2.000 -16.240 1.00 96.88 117 TYR A O 1
ATOM 883 N N . PHE A 1 118 ? 2.059 2.856 -18.146 1.00 97.50 118 PHE A N 1
ATOM 884 C CA . PHE A 1 118 ? 1.710 1.729 -19.004 1.00 97.50 118 PHE A CA 1
ATOM 885 C C . PHE A 1 118 ? 2.920 1.248 -19.801 1.00 97.50 118 PHE A C 1
ATOM 887 O O . PHE A 1 118 ? 3.642 2.052 -20.390 1.00 97.50 118 PHE A O 1
ATOM 894 N N . PHE A 1 119 ? 3.143 -0.060 -19.830 1.00 97.81 119 PHE A N 1
ATOM 895 C CA . PHE A 1 119 ? 4.202 -0.691 -20.616 1.00 97.81 119 PHE A CA 1
ATOM 896 C C . PHE A 1 119 ? 3.871 -2.162 -20.872 1.00 97.81 119 PHE A C 1
ATOM 898 O O . PHE A 1 119 ? 2.926 -2.699 -20.300 1.00 97.81 119 PHE A O 1
ATOM 905 N N . ALA A 1 120 ? 4.645 -2.821 -21.730 1.00 97.38 120 ALA A N 1
ATOM 906 C CA . ALA A 1 120 ? 4.561 -4.263 -21.926 1.00 97.38 120 ALA A CA 1
ATOM 907 C C . ALA A 1 120 ? 5.836 -4.935 -21.412 1.00 97.38 120 ALA A C 1
ATOM 909 O O . ALA A 1 120 ? 6.935 -4.424 -21.627 1.00 97.38 120 ALA A O 1
ATOM 910 N N . LEU A 1 121 ? 5.682 -6.086 -20.766 1.00 96.88 121 LEU A N 1
ATOM 911 C CA . LEU A 1 121 ? 6.776 -6.978 -20.395 1.00 96.88 121 LEU A CA 1
ATOM 912 C C . LEU A 1 121 ? 6.464 -8.357 -20.975 1.00 96.88 121 LEU A C 1
ATOM 914 O O . LEU A 1 121 ? 5.403 -8.912 -20.693 1.00 96.88 121 LEU A O 1
ATOM 918 N N . ASP A 1 122 ? 7.342 -8.873 -21.835 1.00 94.19 122 ASP A N 1
ATOM 919 C CA . ASP A 1 122 ? 7.166 -10.164 -22.520 1.00 94.19 122 ASP A CA 1
ATOM 920 C C . ASP A 1 122 ? 5.798 -10.307 -23.215 1.00 94.19 122 ASP A C 1
ATOM 922 O O . ASP A 1 122 ? 5.120 -11.330 -23.130 1.00 94.19 122 ASP A O 1
ATOM 926 N N . GLY A 1 123 ? 5.346 -9.229 -23.865 1.00 94.69 123 GLY A N 1
ATOM 927 C CA . GLY A 1 123 ? 4.052 -9.167 -24.554 1.00 94.69 123 GLY A CA 1
ATOM 928 C C . GLY A 1 123 ? 2.829 -9.014 -23.639 1.00 94.69 123 GLY A C 1
ATOM 929 O O . GLY A 1 123 ? 1.719 -8.863 -24.147 1.00 94.69 123 GLY A O 1
ATOM 930 N N . LYS A 1 124 ? 2.999 -9.003 -22.311 1.00 96.88 124 LYS A N 1
ATOM 931 C CA . LYS A 1 124 ? 1.912 -8.789 -21.344 1.00 96.88 124 LYS A CA 1
ATOM 932 C C . LYS A 1 124 ? 1.815 -7.308 -20.971 1.00 96.88 124 LYS A C 1
ATOM 934 O O . LYS A 1 124 ? 2.826 -6.732 -20.561 1.00 96.88 124 LYS A O 1
ATOM 939 N N . PRO A 1 125 ? 0.631 -6.679 -21.062 1.00 97.88 125 PRO A N 1
ATOM 940 C CA . PRO A 1 125 ? 0.460 -5.300 -20.626 1.00 97.88 125 PRO A CA 1
ATOM 941 C C . PRO A 1 125 ? 0.569 -5.196 -19.102 1.00 97.88 125 PRO A C 1
ATOM 943 O O . PRO A 1 125 ? -0.003 -6.006 -18.371 1.00 97.88 125 PRO A O 1
ATOM 946 N N . ILE A 1 126 ? 1.272 -4.173 -18.630 1.00 98.38 126 ILE A N 1
ATOM 947 C CA . ILE A 1 126 ? 1.341 -3.771 -17.228 1.00 98.38 126 ILE A CA 1
ATOM 948 C C . ILE A 1 126 ? 0.822 -2.340 -17.122 1.00 98.38 126 ILE A C 1
ATOM 950 O O . ILE A 1 126 ? 1.272 -1.444 -17.840 1.00 98.38 126 ILE A O 1
ATOM 954 N N . LEU A 1 127 ? -0.125 -2.135 -16.211 1.00 97.94 127 LEU A N 1
ATOM 955 C CA . LEU A 1 127 ? -0.702 -0.835 -15.893 1.00 97.94 127 LEU A CA 1
ATOM 956 C C . LEU A 1 127 ? -0.553 -0.577 -14.396 1.00 97.94 127 LEU A C 1
ATOM 958 O O . LEU A 1 127 ? -1.044 -1.354 -13.583 1.00 97.94 127 LEU A O 1
ATOM 962 N N . ILE A 1 128 ? 0.073 0.539 -14.038 1.00 97.69 128 ILE A N 1
ATOM 963 C CA . ILE A 1 128 ? 0.138 1.041 -12.664 1.00 97.69 128 ILE A CA 1
ATOM 964 C C . ILE A 1 128 ? -0.643 2.347 -12.624 1.00 97.69 128 ILE A C 1
ATOM 966 O O . ILE A 1 128 ? -0.371 3.248 -13.416 1.00 97.69 128 ILE A O 1
ATOM 970 N N . ARG A 1 129 ? -1.600 2.474 -11.706 1.00 95.62 129 ARG A N 1
ATOM 971 C CA . ARG A 1 129 ? -2.409 3.691 -11.557 1.00 95.62 129 ARG A CA 1
ATOM 972 C C . ARG A 1 129 ? -2.649 4.048 -10.098 1.00 95.62 129 ARG A C 1
ATOM 974 O O . ARG A 1 129 ? -2.490 3.215 -9.206 1.00 95.62 129 ARG A O 1
ATOM 981 N N . ALA A 1 130 ? -3.072 5.288 -9.858 1.00 93.25 130 ALA A N 1
ATOM 982 C CA . ALA A 1 130 ? -3.607 5.683 -8.559 1.00 93.25 130 ALA A CA 1
ATOM 983 C C . ALA A 1 130 ? -4.739 4.732 -8.137 1.00 93.25 130 ALA A C 1
ATOM 985 O O . ALA A 1 130 ? -5.607 4.404 -8.952 1.00 93.25 130 ALA A O 1
ATOM 986 N N . HIS A 1 131 ? -4.694 4.293 -6.878 1.00 93.62 131 HIS A N 1
ATOM 987 C CA . HIS A 1 131 ? -5.773 3.526 -6.271 1.00 93.62 131 HIS A CA 1
ATOM 988 C C . HIS A 1 131 ? -7.011 4.429 -6.142 1.00 93.62 131 HIS A C 1
ATOM 990 O O . HIS A 1 131 ? -6.874 5.531 -5.604 1.00 93.62 131 HIS A O 1
ATOM 996 N N . PRO A 1 132 ? -8.184 4.019 -6.652 1.00 90.69 132 PRO A N 1
ATOM 997 C CA . PRO A 1 132 ? -9.412 4.792 -6.493 1.00 90.69 132 PRO A CA 1
ATOM 998 C C . PRO A 1 132 ? -9.883 4.774 -5.033 1.00 90.69 132 PRO A C 1
ATOM 1000 O O . PRO A 1 132 ? -9.567 3.846 -4.285 1.00 90.69 132 PRO A O 1
ATOM 1003 N N . GLY A 1 133 ? -10.667 5.769 -4.620 1.00 90.62 133 GLY A N 1
ATOM 1004 C CA . GLY A 1 133 ? -11.348 5.709 -3.334 1.00 90.62 133 GLY A CA 1
ATOM 1005 C C . GLY A 1 133 ? -12.468 4.690 -3.342 1.00 90.62 133 GLY A C 1
ATOM 1006 O O . GLY A 1 133 ? -13.374 4.732 -4.170 1.00 90.62 133 GLY A O 1
ATOM 1007 N N . ILE A 1 134 ? -12.406 3.747 -2.403 1.00 92.50 134 ILE A N 1
ATOM 1008 C CA . ILE A 1 134 ? -13.541 2.871 -2.135 1.00 92.50 134 ILE A CA 1
ATOM 1009 C C . ILE A 1 134 ? -14.474 3.607 -1.185 1.00 92.50 134 ILE A C 1
ATOM 1011 O O . ILE A 1 134 ? -14.067 4.003 -0.095 1.00 92.50 134 ILE A O 1
ATOM 1015 N N . THR A 1 135 ? -15.718 3.805 -1.615 1.00 95.38 135 THR A N 1
ATOM 1016 C CA . THR A 1 135 ? -16.716 4.590 -0.890 1.00 95.38 135 THR A CA 1
ATOM 1017 C C . THR A 1 135 ? -17.722 3.717 -0.152 1.00 95.38 135 THR A C 1
ATOM 1019 O O . THR A 1 135 ? -18.035 2.599 -0.563 1.00 95.38 135 THR A O 1
ATOM 1022 N N . GLY A 1 136 ? -18.271 4.260 0.934 1.00 96.44 136 GLY A N 1
ATOM 1023 C CA . GLY A 1 136 ? -19.363 3.640 1.680 1.00 96.44 136 GLY A CA 1
ATOM 1024 C C . GLY A 1 136 ? -18.905 2.798 2.866 1.00 96.44 136 GLY A C 1
ATOM 1025 O O . GLY A 1 136 ? -17.749 2.832 3.282 1.00 96.44 136 GLY A O 1
ATOM 1026 N N . GLU A 1 137 ? -19.853 2.089 3.475 1.00 97.25 137 GLU A N 1
ATOM 1027 C CA . GLU A 1 137 ? -19.582 1.281 4.665 1.00 97.25 137 GLU A CA 1
ATOM 1028 C C . GLU A 1 137 ? -18.670 0.097 4.338 1.00 97.25 137 GLU A C 1
ATOM 1030 O O . GLU A 1 137 ? -18.883 -0.619 3.360 1.00 97.25 137 GLU A O 1
ATOM 1035 N N . MET A 1 138 ? -17.662 -0.127 5.181 1.00 95.56 138 MET A N 1
ATOM 1036 C CA . MET A 1 138 ? -16.689 -1.201 4.998 1.00 95.56 138 MET A CA 1
ATOM 1037 C C . MET A 1 138 ? -16.534 -2.033 6.268 1.00 95.56 138 MET A C 1
ATOM 1039 O O . MET A 1 138 ? -16.602 -1.527 7.386 1.00 95.56 138 MET A O 1
ATOM 1043 N N . THR A 1 139 ? -16.267 -3.325 6.100 1.00 95.50 139 THR A N 1
ATOM 1044 C CA . THR A 1 139 ? -15.755 -4.166 7.185 1.00 95.50 139 THR A CA 1
ATOM 1045 C C . THR A 1 139 ? -14.231 -4.081 7.227 1.00 95.50 139 THR A C 1
ATOM 1047 O O . THR A 1 139 ? -13.591 -3.743 6.228 1.00 95.50 139 THR A O 1
ATOM 1050 N N . ALA A 1 140 ? -13.630 -4.421 8.370 1.00 94.00 140 ALA A N 1
ATOM 1051 C CA . ALA A 1 140 ? -12.175 -4.525 8.468 1.00 94.00 140 ALA A CA 1
ATOM 1052 C C . ALA A 1 140 ? -11.625 -5.558 7.466 1.00 94.00 140 ALA A C 1
ATOM 1054 O O . ALA A 1 140 ? -10.666 -5.269 6.764 1.00 94.00 140 ALA A O 1
ATOM 1055 N N . ASP A 1 141 ? -12.280 -6.713 7.317 1.00 94.81 141 ASP A N 1
ATOM 1056 C CA . ASP A 1 141 ? -11.862 -7.732 6.345 1.00 94.81 141 ASP A CA 1
ATOM 1057 C C . ASP A 1 141 ? -11.884 -7.196 4.913 1.00 94.81 141 ASP A C 1
ATOM 1059 O O . ASP A 1 141 ? -10.918 -7.376 4.170 1.00 94.81 141 ASP A O 1
ATOM 1063 N N . LYS A 1 142 ? -12.927 -6.436 4.549 1.00 94.44 142 LYS A N 1
ATOM 1064 C CA . LYS A 1 142 ? -12.987 -5.826 3.222 1.00 94.44 142 LYS A CA 1
ATOM 1065 C C . LYS A 1 142 ? -11.889 -4.788 3.010 1.00 94.44 142 LYS A C 1
ATOM 1067 O O . LYS A 1 142 ? -11.353 -4.675 1.905 1.00 94.44 142 LYS A O 1
ATOM 1072 N N . LEU A 1 143 ? -11.541 -4.039 4.055 1.00 95.44 143 LEU A N 1
ATOM 1073 C CA . LEU A 1 143 ? -10.419 -3.107 4.026 1.00 95.44 143 LEU A CA 1
ATOM 1074 C C . LEU A 1 143 ? -9.101 -3.846 3.752 1.00 95.44 143 LEU A C 1
ATOM 1076 O O . LEU A 1 143 ? -8.349 -3.431 2.873 1.00 95.44 143 LEU A O 1
ATOM 1080 N N . TRP A 1 144 ? -8.861 -4.979 4.417 1.00 94.38 144 TRP A N 1
ATOM 1081 C CA . TRP A 1 144 ? -7.652 -5.789 4.219 1.00 94.38 144 TRP A CA 1
ATOM 1082 C C . TRP A 1 144 ? -7.574 -6.419 2.829 1.00 94.38 144 TRP A C 1
ATOM 1084 O O . TRP A 1 144 ? -6.493 -6.494 2.261 1.00 94.38 144 TRP A O 1
ATOM 1094 N N . GLU A 1 145 ? -8.696 -6.834 2.243 1.00 93.12 145 GLU A N 1
ATOM 1095 C CA . GLU A 1 145 ? -8.726 -7.297 0.847 1.00 93.12 145 GLU A CA 1
ATOM 1096 C C . GLU A 1 145 ? -8.418 -6.176 -0.154 1.00 93.12 145 GLU A C 1
ATOM 1098 O O . GLU A 1 145 ? -7.840 -6.412 -1.216 1.00 93.12 145 GLU A O 1
ATOM 1103 N N . THR A 1 146 ? -8.857 -4.957 0.163 1.00 92.56 146 THR A N 1
ATOM 1104 C CA . THR A 1 146 ? -8.741 -3.794 -0.723 1.00 92.56 146 THR A CA 1
ATOM 1105 C C . THR A 1 146 ? -7.320 -3.241 -0.724 1.00 92.56 146 THR A C 1
ATOM 1107 O O . THR A 1 146 ? -6.772 -2.964 -1.790 1.00 92.56 146 THR A O 1
ATOM 1110 N N . VAL A 1 147 ? -6.724 -3.111 0.464 1.00 93.19 147 VAL A N 1
ATOM 1111 C CA . VAL A 1 147 ? -5.376 -2.572 0.690 1.00 93.19 147 VAL A CA 1
ATOM 1112 C C . VAL A 1 147 ? -4.594 -3.472 1.662 1.00 93.19 147 VAL A C 1
ATOM 1114 O O . VAL A 1 147 ? -4.437 -3.135 2.837 1.00 93.19 147 VAL A O 1
ATOM 1117 N N . PRO A 1 148 ? -4.066 -4.622 1.197 1.00 92.38 148 PRO A N 1
ATOM 1118 C CA . PRO A 1 148 ? -3.453 -5.631 2.071 1.00 92.38 148 PRO A CA 1
ATOM 1119 C C . PRO A 1 148 ? -2.327 -5.121 2.976 1.00 92.38 148 PRO A C 1
ATOM 1121 O O . PRO A 1 148 ? -2.250 -5.530 4.132 1.00 92.38 148 PRO A O 1
ATOM 1124 N N . VAL A 1 149 ? -1.510 -4.170 2.506 1.00 92.19 149 VAL A N 1
ATOM 1125 C CA . VAL A 1 149 ? -0.416 -3.556 3.288 1.00 92.19 149 VAL A CA 1
ATOM 1126 C C . VAL A 1 149 ? -0.911 -2.950 4.608 1.00 92.19 149 VAL A C 1
ATOM 1128 O O . VAL A 1 149 ? -0.211 -2.998 5.616 1.00 92.19 149 VAL A O 1
ATOM 1131 N N . TRP A 1 150 ? -2.144 -2.437 4.660 1.00 94.94 150 TRP A N 1
ATOM 1132 C CA . TRP A 1 150 ? -2.691 -1.841 5.883 1.00 94.94 150 TRP A CA 1
ATOM 1133 C C . TRP A 1 150 ? -2.834 -2.865 7.012 1.00 94.94 150 TRP A C 1
ATOM 1135 O O . TRP A 1 150 ? -2.702 -2.518 8.187 1.00 94.94 150 TRP A O 1
ATOM 1145 N N . ARG A 1 151 ? -3.063 -4.139 6.674 1.00 94.75 151 ARG A N 1
ATOM 1146 C CA . ARG A 1 151 ? -3.092 -5.219 7.661 1.00 94.75 151 ARG A CA 1
ATOM 1147 C C . ARG A 1 151 ? -1.714 -5.422 8.290 1.00 94.75 151 ARG A C 1
ATOM 1149 O O . ARG A 1 151 ? -1.634 -5.532 9.510 1.00 94.75 151 ARG A O 1
ATOM 1156 N N . SER A 1 152 ? -0.649 -5.390 7.493 1.00 93.19 152 SER A N 1
ATOM 1157 C CA . SER A 1 152 ? 0.729 -5.478 7.992 1.00 93.19 152 SER A CA 1
ATOM 1158 C C . SER A 1 152 ? 1.066 -4.311 8.926 1.00 93.19 152 SER A C 1
ATOM 1160 O O . SER A 1 152 ? 1.644 -4.524 9.991 1.00 93.19 152 SER A O 1
ATOM 1162 N N . VAL A 1 153 ? 0.598 -3.096 8.613 1.00 94.38 153 VAL A N 1
ATOM 1163 C CA . VAL A 1 153 ? 0.715 -1.929 9.510 1.00 94.38 153 VAL A CA 1
ATOM 1164 C C . VAL A 1 153 ? -0.006 -2.165 10.847 1.00 94.38 153 VAL A C 1
ATOM 1166 O O . VAL A 1 153 ? 0.539 -1.851 11.905 1.00 94.38 153 VAL A O 1
ATOM 1169 N N . MET A 1 154 ? -1.218 -2.737 10.836 1.00 96.00 154 MET A N 1
ATOM 1170 C CA . MET A 1 154 ? -1.948 -3.093 12.065 1.00 96.00 154 MET A CA 1
ATOM 1171 C C . MET A 1 154 ? -1.196 -4.142 12.896 1.00 96.00 154 MET A C 1
ATOM 1173 O O . MET A 1 154 ? -1.147 -4.058 14.125 1.00 96.00 154 MET A O 1
ATOM 1177 N N . GLU A 1 155 ? -0.686 -5.181 12.237 1.00 94.38 155 GLU A N 1
ATOM 1178 C CA . GLU A 1 155 ? -0.034 -6.320 12.883 1.00 94.38 155 GLU A CA 1
ATOM 1179 C C . GLU A 1 155 ? 1.309 -5.920 13.500 1.00 94.38 155 GLU A C 1
ATOM 1181 O O . GLU A 1 155 ? 1.583 -6.312 14.637 1.00 94.38 155 GLU A O 1
ATOM 1186 N N . GLY A 1 156 ? 2.075 -5.073 12.806 1.00 93.19 156 GLY A N 1
ATOM 1187 C CA . GLY A 1 156 ? 3.353 -4.536 13.270 1.00 93.19 156 GLY A CA 1
ATOM 1188 C C . GLY A 1 156 ? 3.247 -3.458 14.351 1.00 93.19 156 GLY A C 1
ATOM 1189 O O . GLY A 1 156 ? 4.237 -3.195 15.023 1.00 93.19 156 GLY A O 1
ATOM 1190 N N . TYR A 1 157 ? 2.076 -2.848 14.559 1.00 95.31 157 TYR A N 1
ATOM 1191 C CA . TYR A 1 157 ? 1.897 -1.779 15.544 1.00 95.31 157 TYR A CA 1
ATOM 1192 C C . TYR A 1 157 ? 1.650 -2.298 16.970 1.00 95.31 157 TYR A C 1
ATOM 1194 O O . TYR A 1 157 ? 0.750 -3.109 17.219 1.00 95.31 157 TYR A O 1
ATOM 1202 N N . GLN A 1 158 ? 2.393 -1.742 17.932 1.00 96.50 158 GLN A N 1
ATOM 1203 C CA . GLN A 1 158 ? 2.161 -1.894 19.370 1.00 96.50 158 GLN A CA 1
ATOM 1204 C C . GLN A 1 158 ? 1.584 -0.587 19.938 1.00 96.50 158 GLN A C 1
ATOM 1206 O O . GLN A 1 158 ? 2.315 0.399 20.059 1.00 96.50 158 GLN A O 1
ATOM 1211 N N . PRO A 1 159 ? 0.280 -0.546 20.278 1.00 97.25 159 PRO A N 1
ATOM 1212 C CA . PRO A 1 159 ? -0.322 0.632 20.889 1.00 97.25 159 PRO A CA 1
ATOM 1213 C C . PRO A 1 159 ? 0.251 0.939 22.272 1.00 97.25 159 PRO A C 1
ATOM 1215 O O . PRO A 1 159 ? 0.643 0.032 23.007 1.00 97.25 159 PRO A O 1
ATOM 1218 N N . ASP A 1 160 ? 0.212 2.216 22.653 1.00 97.88 160 ASP A N 1
ATOM 1219 C CA . ASP A 1 160 ? 0.518 2.638 24.017 1.00 97.88 160 ASP A CA 1
ATOM 1220 C C . ASP A 1 160 ? -0.442 1.969 25.019 1.00 97.88 160 ASP A C 1
ATOM 1222 O O . ASP A 1 160 ? -1.669 2.023 24.875 1.00 97.88 160 ASP A O 1
ATOM 1226 N N . ALA A 1 161 ? 0.120 1.322 26.042 1.00 98.12 161 ALA A N 1
ATOM 1227 C CA . ALA A 1 161 ? -0.656 0.538 26.998 1.00 98.12 161 ALA A CA 1
ATOM 1228 C C . ALA A 1 161 ? -1.609 1.404 27.839 1.00 98.12 161 ALA A C 1
ATOM 1230 O O . ALA A 1 161 ? -2.704 0.951 28.180 1.00 98.12 161 ALA A O 1
ATOM 1231 N N . SER A 1 162 ? -1.226 2.648 28.147 1.00 98.12 162 SER A N 1
ATOM 1232 C CA . SER A 1 162 ? -2.070 3.573 28.907 1.00 98.12 162 SER A CA 1
ATOM 1233 C C . SER A 1 162 ? -3.265 4.049 28.077 1.00 98.12 162 SER A C 1
ATOM 1235 O O . SER A 1 162 ? -4.385 4.097 28.588 1.00 98.12 162 SER A O 1
ATOM 1237 N N . ALA A 1 163 ? -3.071 4.280 26.775 1.00 97.44 163 ALA A N 1
ATOM 1238 C CA . ALA A 1 163 ? -4.151 4.607 25.850 1.00 97.44 163 ALA A CA 1
ATOM 1239 C C . ALA A 1 163 ? -5.149 3.445 25.706 1.00 97.44 163 ALA A C 1
ATOM 1241 O O . ALA A 1 163 ? -6.359 3.655 25.786 1.00 97.44 163 ALA A O 1
ATOM 1242 N N . VAL A 1 164 ? -4.664 2.206 25.561 1.00 98.56 164 VAL A N 1
ATOM 1243 C CA . VAL A 1 164 ? -5.537 1.016 25.513 1.00 98.56 164 VAL A CA 1
ATOM 1244 C C . VAL A 1 164 ? -6.320 0.851 26.818 1.00 98.56 164 VAL A C 1
ATOM 1246 O O . VAL A 1 164 ? -7.519 0.569 26.779 1.00 98.56 164 VAL A O 1
ATOM 1249 N N . ALA A 1 165 ? -5.681 1.068 27.972 1.00 98.31 165 ALA A N 1
ATOM 1250 C CA . ALA A 1 165 ? -6.349 1.012 29.271 1.00 98.31 165 ALA A CA 1
ATOM 1251 C C . ALA A 1 165 ? -7.441 2.087 29.415 1.00 98.31 165 ALA A C 1
ATOM 1253 O O . ALA A 1 165 ? -8.521 1.786 29.920 1.00 98.31 165 ALA A O 1
ATOM 1254 N N . ALA A 1 166 ? -7.194 3.304 28.921 1.00 97.44 166 ALA A N 1
ATOM 1255 C CA . ALA A 1 166 ? -8.176 4.387 28.915 1.00 97.44 166 ALA A CA 1
ATOM 1256 C C . ALA A 1 166 ? -9.381 4.086 28.004 1.00 97.44 166 ALA A C 1
ATOM 1258 O O . ALA A 1 166 ? -10.522 4.339 28.379 1.00 97.44 166 ALA A O 1
ATOM 1259 N N . ILE A 1 167 ? -9.156 3.487 26.829 1.00 97.88 167 ILE A N 1
ATOM 1260 C CA . ILE A 1 167 ? -10.245 3.028 25.948 1.00 97.88 167 ILE A CA 1
ATOM 1261 C C . ILE A 1 167 ? -11.059 1.928 26.644 1.00 97.88 167 ILE A C 1
ATOM 1263 O O . ILE A 1 167 ? -12.291 1.928 26.597 1.00 97.88 167 ILE A O 1
ATOM 1267 N N . LYS A 1 168 ? -10.380 0.989 27.310 1.00 98.25 168 LYS A N 1
ATOM 1268 C CA . LYS A 1 168 ? -11.016 -0.128 28.015 1.00 98.25 168 LYS A CA 1
ATOM 1269 C C . LYS A 1 168 ? -11.860 0.319 29.212 1.00 98.25 168 LYS A C 1
ATOM 1271 O O . LYS A 1 168 ? -12.862 -0.322 29.501 1.00 98.25 168 LYS A O 1
ATOM 1276 N N . SER A 1 169 ? -11.471 1.388 29.907 1.00 97.94 169 SER A N 1
ATOM 1277 C CA . SER A 1 169 ? -12.187 1.873 31.093 1.00 97.94 169 SER A CA 1
ATOM 1278 C C . SER A 1 169 ? -13.439 2.698 30.779 1.00 97.94 169 SER A C 1
ATOM 1280 O O . SER A 1 169 ? -14.201 3.000 31.697 1.00 97.94 169 SER A O 1
ATOM 1282 N N . ASN A 1 170 ? -13.684 3.051 29.511 1.00 96.81 170 ASN A N 1
ATOM 1283 C CA . ASN A 1 170 ? -14.896 3.762 29.123 1.00 96.81 170 ASN A CA 1
ATOM 1284 C C . ASN A 1 170 ? -16.149 2.905 29.372 1.00 96.81 170 ASN A C 1
ATOM 1286 O O . ASN A 1 170 ? -16.286 1.816 28.818 1.00 96.81 170 ASN A O 1
ATOM 1290 N N . THR A 1 171 ? -17.087 3.428 30.158 1.00 97.19 171 THR A N 1
ATOM 1291 C CA . THR A 1 171 ? -18.356 2.761 30.487 1.00 97.19 171 THR A CA 1
ATOM 1292 C C . THR A 1 171 ? -19.542 3.289 29.680 1.00 97.19 171 THR A C 1
ATOM 1294 O O . THR A 1 171 ? -20.611 2.679 29.700 1.00 97.19 171 THR A O 1
ATOM 1297 N N . ALA A 1 172 ? -19.373 4.407 28.968 1.00 97.56 172 ALA A N 1
ATOM 1298 C CA . ALA A 1 172 ? -20.428 5.018 28.174 1.00 97.56 172 ALA A CA 1
ATOM 1299 C C . ALA A 1 172 ? -20.564 4.341 26.805 1.00 97.56 172 ALA A C 1
ATOM 1301 O O . ALA A 1 172 ? -19.572 4.145 26.098 1.00 97.56 172 ALA A O 1
ATOM 1302 N N . GLU A 1 173 ? -21.806 4.082 26.389 1.00 98.06 173 GLU A N 1
ATOM 1303 C CA . GLU A 1 173 ? -22.113 3.659 25.018 1.00 98.06 173 GLU A CA 1
ATOM 1304 C C . GLU A 1 173 ? -21.589 4.705 24.028 1.00 98.06 173 GLU A C 1
ATOM 1306 O O . GLU A 1 173 ? -22.014 5.861 24.032 1.00 98.06 173 GLU A O 1
ATOM 1311 N N . THR A 1 174 ? -20.642 4.305 23.185 1.00 97.88 174 THR A N 1
ATOM 1312 C CA . THR A 1 174 ? -19.907 5.202 22.295 1.00 97.88 174 THR A CA 1
ATOM 1313 C C . THR A 1 174 ? -19.919 4.648 20.880 1.00 97.88 174 THR A C 1
ATOM 1315 O O . THR A 1 174 ? -19.495 3.524 20.620 1.00 97.88 174 THR A O 1
ATOM 1318 N N . LYS A 1 175 ? -20.377 5.469 19.935 1.00 97.69 175 LYS A N 1
ATOM 1319 C CA . LYS A 1 175 ? -20.360 5.155 18.505 1.00 97.69 175 LYS A CA 1
ATOM 1320 C C . LYS A 1 175 ? -19.285 5.989 17.829 1.00 97.69 175 LYS A C 1
ATOM 1322 O O . LYS A 1 175 ? -19.354 7.215 17.845 1.00 97.69 175 LYS A O 1
ATOM 1327 N N . VAL A 1 176 ? -18.314 5.326 17.215 1.00 96.69 176 VAL A N 1
ATOM 1328 C CA . VAL A 1 176 ? -17.227 5.961 16.468 1.00 96.69 176 VAL A CA 1
ATOM 1329 C C . VAL A 1 176 ? -17.475 5.729 14.986 1.00 96.69 176 VAL A C 1
ATOM 1331 O O . VAL A 1 176 ? -17.473 4.589 14.532 1.00 96.69 176 VAL A O 1
ATOM 1334 N N . THR A 1 177 ? -17.683 6.801 14.223 1.00 97.75 177 THR A N 1
ATOM 1335 C CA . THR A 1 177 ? -17.702 6.734 12.754 1.00 97.75 177 THR A CA 1
ATOM 1336 C C . THR A 1 177 ? -16.376 7.258 12.231 1.00 97.75 177 THR A C 1
ATOM 1338 O O . THR A 1 177 ? -16.064 8.433 12.410 1.00 97.75 177 THR A O 1
ATOM 1341 N N . LEU A 1 178 ? -15.592 6.383 11.609 1.00 97.88 178 LEU A N 1
ATOM 1342 C CA . LEU A 1 178 ? -14.295 6.710 11.034 1.00 97.88 178 LEU A CA 1
ATOM 1343 C C . LEU A 1 178 ? -14.439 6.885 9.523 1.00 97.88 178 LEU A C 1
ATOM 1345 O O . LEU A 1 178 ? -14.708 5.915 8.813 1.00 97.88 178 LEU A O 1
ATOM 1349 N N . LEU A 1 179 ? -14.246 8.118 9.055 1.00 97.62 179 LEU A N 1
ATOM 1350 C CA . LEU A 1 179 ? -14.146 8.447 7.635 1.00 97.62 179 LEU A CA 1
ATOM 1351 C C . LEU A 1 179 ? -12.683 8.338 7.199 1.00 97.62 179 LEU A C 1
ATOM 1353 O O . LEU A 1 179 ? -11.809 8.876 7.879 1.00 97.62 179 LEU A O 1
ATOM 1357 N N . TYR A 1 180 ? -12.407 7.652 6.092 1.00 97.69 180 TYR A N 1
ATOM 1358 C CA . TYR A 1 180 ? -11.036 7.462 5.612 1.00 97.69 180 TYR A CA 1
ATOM 1359 C C . TYR A 1 180 ? -10.977 7.208 4.104 1.00 97.69 180 TYR A C 1
ATOM 1361 O O . TYR A 1 180 ? -11.906 6.661 3.518 1.00 97.69 180 TYR A O 1
ATOM 1369 N N . GLY A 1 181 ? -9.865 7.586 3.473 1.00 96.62 181 GLY A N 1
ATOM 1370 C CA . GLY A 1 181 ? -9.608 7.287 2.063 1.00 96.62 181 GLY A CA 1
ATOM 1371 C C . GLY A 1 181 ? -8.658 6.101 1.938 1.00 96.62 181 GLY A C 1
ATOM 1372 O O . GLY A 1 181 ? -7.560 6.142 2.491 1.00 96.62 181 GLY A O 1
ATOM 1373 N N . THR A 1 182 ? -9.021 5.059 1.186 1.00 95.50 182 THR A N 1
ATOM 1374 C CA . THR A 1 182 ? -8.128 3.903 0.936 1.00 95.50 182 THR A CA 1
ATOM 1375 C C . THR A 1 182 ? -6.864 4.289 0.157 1.00 95.50 182 THR A C 1
ATOM 1377 O O . THR A 1 182 ? -5.838 3.619 0.240 1.00 95.50 182 THR A O 1
ATOM 1380 N N . TRP A 1 183 ? -6.909 5.416 -0.554 1.00 94.25 183 TRP A N 1
ATOM 1381 C CA . TRP A 1 183 ? -5.794 6.032 -1.276 1.00 94.25 183 TRP A CA 1
ATOM 1382 C C . TRP A 1 183 ? -4.922 6.955 -0.411 1.00 94.25 183 TRP A C 1
ATOM 1384 O O . TRP A 1 183 ? -3.842 7.356 -0.846 1.00 94.25 183 TRP A O 1
ATOM 1394 N N . CYS A 1 184 ? -5.380 7.328 0.788 1.00 94.25 184 CYS A N 1
ATOM 1395 C CA . CYS A 1 184 ? -4.766 8.383 1.589 1.00 94.25 184 CYS A CA 1
ATOM 1396 C C . CYS A 1 184 ? -3.608 7.842 2.457 1.00 94.25 184 CYS A C 1
ATOM 1398 O O . CYS A 1 184 ? -3.826 6.927 3.261 1.00 94.25 184 CYS A O 1
ATOM 1400 N N . PRO A 1 185 ? -2.390 8.419 2.368 1.00 92.62 185 PRO A N 1
ATOM 1401 C CA . PRO A 1 185 ? -1.244 8.003 3.182 1.00 92.62 185 PRO A CA 1
ATOM 1402 C C . PRO A 1 185 ? -1.482 8.110 4.694 1.00 92.62 185 PRO A C 1
ATOM 1404 O O . PRO A 1 185 ? -1.098 7.212 5.442 1.00 92.62 185 PRO A O 1
ATOM 1407 N N . ASP A 1 186 ? -2.165 9.159 5.156 1.00 95.00 186 ASP A N 1
ATOM 1408 C CA . ASP A 1 186 ? -2.480 9.309 6.580 1.00 95.00 186 ASP A CA 1
ATOM 1409 C C . ASP A 1 186 ? -3.460 8.232 7.038 1.00 95.00 186 ASP A C 1
ATOM 1411 O O . ASP A 1 186 ? -3.283 7.624 8.093 1.00 95.00 186 ASP A O 1
ATOM 1415 N N . SER A 1 187 ? -4.459 7.915 6.209 1.00 96.81 187 SER A N 1
ATOM 1416 C CA . SER A 1 187 ? -5.394 6.834 6.523 1.00 96.81 187 SER A CA 1
ATOM 1417 C C . SER A 1 187 ? -4.664 5.492 6.650 1.00 96.81 187 SER A C 1
ATOM 1419 O O . SER A 1 187 ? -4.889 4.785 7.632 1.00 96.81 187 SER A O 1
ATOM 1421 N N . LYS A 1 188 ? -3.707 5.196 5.756 1.00 95.19 188 LYS A N 1
ATOM 1422 C CA . LYS A 1 188 ? -2.827 4.017 5.864 1.00 95.19 188 LYS A CA 1
ATOM 1423 C C . LYS A 1 188 ? -2.082 3.961 7.196 1.00 95.19 188 LYS A C 1
ATOM 1425 O O . LYS A 1 188 ? -1.958 2.892 7.787 1.00 95.19 188 LYS A O 1
ATOM 1430 N N . ASN A 1 189 ? -1.600 5.100 7.681 1.00 93.38 189 A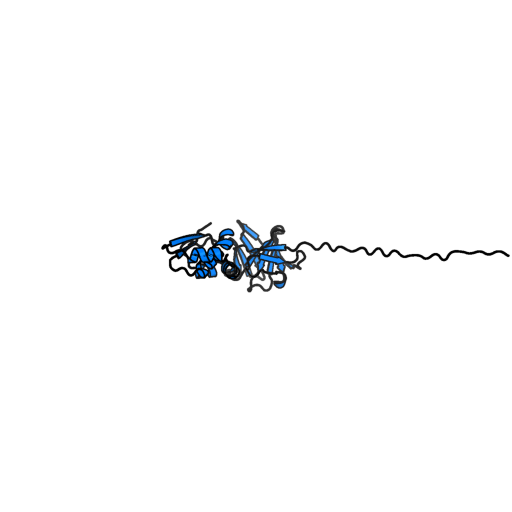SN A N 1
ATOM 1431 C CA . ASN A 1 189 ? -0.816 5.155 8.909 1.00 93.38 189 ASN A CA 1
ATOM 1432 C C . ASN A 1 189 ? -1.674 5.081 10.180 1.00 93.38 189 ASN A C 1
ATOM 1434 O O . ASN A 1 189 ? -1.237 4.484 11.161 1.00 93.38 189 ASN A O 1
ATOM 1438 N N . TYR A 1 190 ? -2.874 5.668 10.195 1.00 96.56 190 TYR A N 1
ATOM 1439 C CA . TYR A 1 190 ? -3.652 5.841 11.429 1.00 96.56 190 TYR A CA 1
ATOM 1440 C C . TYR A 1 190 ? -4.841 4.888 11.572 1.00 96.56 190 TYR A C 1
ATOM 1442 O O . TYR A 1 190 ? -5.105 4.422 12.683 1.00 96.56 190 TYR A O 1
ATOM 1450 N N . VAL A 1 191 ? -5.538 4.545 10.484 1.00 97.44 191 VAL A N 1
ATOM 1451 C CA . VAL A 1 191 ? -6.718 3.662 10.543 1.00 97.44 191 VAL A CA 1
ATOM 1452 C C . VAL A 1 191 ? -6.363 2.276 11.098 1.00 97.44 191 VAL A C 1
ATOM 1454 O O . VAL A 1 191 ? -7.022 1.839 12.048 1.00 97.44 191 VAL A O 1
ATOM 1457 N N . PRO A 1 192 ? -5.303 1.591 10.621 1.00 97.19 192 PRO A N 1
ATOM 1458 C CA . PRO A 1 192 ? -4.954 0.269 11.139 1.00 97.19 192 PRO A CA 1
ATOM 1459 C C . PRO A 1 192 ? -4.538 0.313 12.615 1.00 97.19 192 PRO A C 1
ATOM 1461 O O . PRO A 1 192 ? -4.871 -0.582 13.393 1.00 97.19 192 PRO A O 1
ATOM 1464 N N . ARG A 1 193 ? -3.868 1.394 13.034 1.00 97.06 193 ARG A N 1
ATOM 1465 C CA . ARG A 1 193 ? -3.428 1.605 14.421 1.00 97.06 193 ARG A CA 1
ATOM 1466 C C . ARG A 1 193 ? -4.602 1.808 15.376 1.00 97.06 193 ARG A C 1
ATOM 1468 O O . ARG A 1 193 ? -4.626 1.202 16.447 1.00 97.06 193 ARG A O 1
ATOM 1475 N N . LEU A 1 194 ? -5.599 2.595 14.968 1.00 97.44 194 LEU A N 1
ATOM 1476 C CA . LEU A 1 194 ? -6.838 2.774 15.725 1.00 97.44 194 LEU A CA 1
ATOM 1477 C C . LEU A 1 194 ? -7.595 1.447 15.867 1.00 97.44 194 LEU A C 1
ATOM 1479 O O . LEU A 1 194 ? -7.989 1.083 16.975 1.00 97.44 194 LEU A O 1
ATOM 1483 N N . ILE A 1 195 ? -7.745 0.692 14.772 1.00 97.44 195 ILE A N 1
ATOM 1484 C CA . ILE A 1 195 ? -8.400 -0.625 14.791 1.00 97.44 195 ILE A CA 1
ATOM 1485 C C . ILE A 1 195 ? -7.678 -1.574 15.759 1.00 97.44 195 ILE A C 1
ATOM 1487 O O . ILE A 1 195 ? -8.333 -2.242 16.563 1.00 97.44 195 ILE A O 1
ATOM 1491 N N . LYS A 1 196 ? -6.337 -1.605 15.747 1.00 97.81 196 LYS A N 1
ATOM 1492 C CA . LYS A 1 196 ? -5.536 -2.404 16.688 1.00 97.81 196 LYS A CA 1
ATOM 1493 C C . LYS A 1 196 ? -5.800 -2.013 18.143 1.00 97.81 196 LYS A C 1
ATOM 1495 O O . LYS A 1 196 ? -6.024 -2.898 18.968 1.00 97.81 196 LYS A O 1
ATOM 1500 N N . ALA A 1 197 ? -5.776 -0.717 18.455 1.00 98.12 197 ALA A N 1
ATOM 1501 C CA . ALA A 1 197 ? -5.987 -0.217 19.812 1.00 98.12 197 ALA A CA 1
ATOM 1502 C C . ALA A 1 197 ? -7.385 -0.575 20.342 1.00 98.12 197 ALA A C 1
ATOM 1504 O O . ALA A 1 197 ? -7.505 -1.104 21.445 1.00 98.12 197 ALA A O 1
ATOM 1505 N N . LEU A 1 198 ? -8.428 -0.376 19.528 1.00 97.50 198 LEU A N 1
ATOM 1506 C CA . LEU A 1 198 ? -9.806 -0.742 19.872 1.00 97.50 198 LEU A CA 1
ATOM 1507 C C . LEU A 1 198 ? -9.964 -2.258 20.067 1.00 97.50 198 LEU A C 1
ATOM 1509 O O . LEU A 1 198 ? -10.568 -2.696 21.046 1.00 97.50 198 LEU A O 1
ATOM 1513 N N . LYS A 1 199 ? -9.361 -3.068 19.184 1.00 96.75 199 LYS A N 1
ATOM 1514 C CA . LYS A 1 199 ? -9.384 -4.534 19.293 1.00 96.75 199 LYS A CA 1
ATOM 1515 C C . LYS A 1 199 ? -8.708 -5.032 20.573 1.00 96.75 199 LYS A C 1
ATOM 1517 O O . LYS A 1 199 ? -9.223 -5.950 21.201 1.00 96.75 199 LYS A O 1
ATOM 1522 N N . LEU A 1 200 ? -7.574 -4.443 20.963 1.00 98.06 200 LEU A N 1
ATOM 1523 C CA . LEU A 1 200 ? -6.875 -4.803 22.204 1.00 98.06 200 LEU A CA 1
ATOM 1524 C C . LEU A 1 200 ? -7.614 -4.336 23.461 1.00 98.06 200 LEU A C 1
ATOM 1526 O O . LEU A 1 200 ? -7.565 -5.025 24.479 1.00 98.06 200 LEU A O 1
ATOM 1530 N N . ALA A 1 201 ? -8.301 -3.194 23.401 1.00 98.12 201 ALA A N 1
ATOM 1531 C CA . ALA A 1 201 ? -9.117 -2.724 24.515 1.00 98.12 201 ALA A CA 1
ATOM 1532 C C . ALA A 1 201 ? -10.290 -3.675 24.798 1.00 98.12 201 ALA A C 1
ATOM 1534 O O . ALA A 1 201 ? -10.644 -3.867 25.962 1.00 98.12 201 ALA A O 1
ATOM 1535 N N . GLY A 1 202 ? -10.858 -4.288 23.749 1.00 97.69 202 GLY A N 1
ATOM 1536 C CA . GLY A 1 202 ? -11.916 -5.294 23.874 1.00 97.69 202 GLY A CA 1
ATOM 1537 C C . GLY A 1 202 ? -13.168 -4.760 24.575 1.00 97.69 202 GLY A C 1
ATOM 1538 O O . GLY A 1 202 ? -13.788 -5.488 25.344 1.00 97.69 202 GLY A O 1
ATOM 1539 N N . ASN A 1 203 ? -13.485 -3.479 24.365 1.00 97.69 203 ASN A N 1
ATOM 1540 C CA . ASN A 1 203 ? -14.593 -2.790 25.021 1.00 97.69 203 ASN A CA 1
ATOM 1541 C C . ASN A 1 203 ? -15.865 -2.872 24.162 1.00 97.69 203 ASN A C 1
ATOM 1543 O O . ASN A 1 203 ? -15.927 -2.272 23.089 1.00 97.69 203 ASN A O 1
ATOM 1547 N N . ASP A 1 204 ? -16.878 -3.592 24.641 1.00 96.94 204 ASP A N 1
ATOM 1548 C CA . ASP A 1 204 ? -18.161 -3.797 23.958 1.00 96.94 204 ASP A CA 1
ATOM 1549 C C . ASP A 1 204 ? -19.050 -2.540 23.919 1.00 96.94 204 ASP A C 1
ATOM 1551 O O . ASP A 1 204 ? -19.941 -2.443 23.073 1.00 96.94 204 ASP A O 1
ATOM 1555 N N . LYS A 1 205 ? -18.764 -1.544 24.767 1.00 97.94 205 LYS A N 1
ATOM 1556 C CA . LYS A 1 205 ? -19.415 -0.224 24.769 1.00 97.94 205 LYS A CA 1
ATOM 1557 C C . LYS A 1 205 ? -18.995 0.661 23.605 1.00 97.94 205 LYS A C 1
ATOM 1559 O O . LYS A 1 205 ? -19.606 1.706 23.390 1.00 97.94 205 LYS A O 1
ATOM 1564 N N . ILE A 1 206 ? -17.952 0.286 22.863 1.00 98.06 206 ILE A N 1
ATOM 1565 C CA . ILE A 1 206 ? -17.426 1.081 21.754 1.00 98.06 206 ILE A CA 1
ATOM 1566 C C . ILE A 1 206 ? -17.703 0.366 20.435 1.00 98.06 206 ILE A C 1
ATOM 1568 O O . ILE A 1 206 ? -17.119 -0.669 20.124 1.00 98.06 206 ILE A O 1
ATOM 1572 N N . GLN A 1 207 ? -18.567 0.964 19.619 1.00 97.19 207 GLN A N 1
ATOM 1573 C CA . GLN A 1 207 ? -18.913 0.462 18.292 1.00 97.19 207 GLN A CA 1
ATOM 1574 C C . GLN A 1 207 ? -18.193 1.285 17.225 1.00 97.19 207 GLN A C 1
ATOM 1576 O O . GLN A 1 207 ? -18.431 2.488 17.098 1.00 97.19 207 GLN A O 1
ATOM 1581 N N . LEU A 1 208 ? -17.322 0.636 16.449 1.00 97.56 208 LEU A N 1
ATOM 1582 C CA . LEU A 1 208 ? -16.622 1.256 15.326 1.00 97.56 208 LEU A CA 1
ATOM 1583 C C . LEU A 1 208 ? -17.373 1.004 14.015 1.00 97.56 208 LEU A C 1
ATOM 1585 O O . LEU A 1 208 ? -17.601 -0.142 13.633 1.00 97.56 208 LEU A O 1
ATOM 1589 N N . LYS A 1 209 ? -17.674 2.083 13.294 1.00 98.06 209 LYS A N 1
ATOM 1590 C CA . LYS A 1 209 ? -18.164 2.073 11.917 1.00 98.06 209 LYS A CA 1
ATOM 1591 C C . LYS A 1 209 ? -17.099 2.659 10.995 1.00 98.06 209 LYS A C 1
ATOM 1593 O O . LYS A 1 209 ? -16.666 3.791 11.193 1.00 98.06 209 LYS A O 1
ATOM 1598 N N . LEU A 1 210 ? -16.700 1.895 9.985 1.00 98.19 210 LEU A N 1
ATOM 1599 C CA . LEU A 1 210 ? -15.741 2.305 8.962 1.00 98.19 210 LEU A CA 1
ATOM 1600 C C . LEU A 1 210 ? -16.502 2.781 7.719 1.00 98.19 210 LEU A C 1
ATOM 1602 O O . LEU A 1 210 ? -17.333 2.041 7.194 1.00 98.19 210 LEU A O 1
ATOM 1606 N N . VAL A 1 211 ? -16.212 3.993 7.244 1.00 98.06 211 VAL A N 1
ATOM 1607 C CA . VAL A 1 211 ? -16.800 4.547 6.017 1.00 98.06 211 VAL A CA 1
ATOM 1608 C C . VAL A 1 211 ? -15.691 5.073 5.111 1.00 98.06 211 VAL A C 1
ATOM 1610 O O . VAL A 1 211 ? -14.993 6.029 5.450 1.00 98.06 211 VAL A O 1
ATOM 1613 N N . GLY A 1 212 ? -15.534 4.430 3.960 1.00 97.38 212 GLY A N 1
ATOM 1614 C CA . GLY A 1 212 ? -14.616 4.856 2.918 1.00 97.38 212 GLY A CA 1
ATOM 1615 C C . GLY A 1 212 ? -15.131 6.093 2.175 1.00 97.38 212 GLY A C 1
ATOM 1616 O O . GLY A 1 212 ? -16.345 6.258 1.996 1.00 97.38 212 GLY A O 1
ATOM 1617 N N . ILE A 1 213 ? -14.214 6.958 1.742 1.00 95.94 213 ILE A N 1
ATOM 1618 C CA . ILE A 1 213 ? -14.500 8.161 0.948 1.00 95.94 213 ILE A CA 1
ATOM 1619 C C . ILE A 1 213 ? -13.685 8.192 -0.350 1.00 95.94 213 ILE A C 1
ATOM 1621 O O . ILE A 1 213 ? -12.646 7.535 -0.467 1.00 95.94 213 ILE A O 1
ATOM 1625 N N . ASP A 1 214 ? -14.172 8.973 -1.314 1.00 91.81 214 ASP A N 1
ATOM 1626 C CA . ASP A 1 214 ? -13.503 9.168 -2.602 1.00 91.81 214 ASP A CA 1
ATOM 1627 C C . ASP A 1 214 ? -12.432 10.267 -2.545 1.00 91.81 214 ASP A C 1
ATOM 1629 O O . ASP A 1 214 ? -12.301 10.951 -1.522 1.00 91.81 214 ASP A O 1
ATOM 1633 N N . ASN A 1 215 ? -11.632 10.373 -3.610 1.00 78.62 215 ASN A N 1
ATOM 1634 C CA . ASN A 1 215 ? -10.612 11.407 -3.789 1.00 78.62 215 ASN A CA 1
ATOM 1635 C C . ASN A 1 215 ? -11.106 12.680 -4.486 1.00 78.62 215 ASN A C 1
ATOM 1637 O O . ASN A 1 215 ? -12.177 12.664 -5.127 1.00 78.62 215 ASN A O 1
#

Foldseek 3Di:
DDDDDDDDDDDDDPPPPPPPPPPFDDKWKWFWADKFKAKLNHTALQWTWIATPDDGWIWIDHPVDQFIWIQRPVVQFIKGFHPVQWAQDQLNGMIIGGPPGDIHTQGGWDDDDDPWTWDDHPNIIMIIGQQWWDFFWDDPVRLCSSRVSLLSLLVPDDDDPVLLCVLLPDPAQEEAEDEDGSRDPVCSNPVSPVVSSNVSSVHPSYHYIYGIDGD